Protein AF-A0A1B6M4E1-F1 (afdb_monomer)

Structure (mmCIF, N/CA/C/O backbone):
data_AF-A0A1B6M4E1-F1
#
_entry.id   AF-A0A1B6M4E1-F1
#
loop_
_atom_site.group_PDB
_atom_site.id
_atom_site.type_symbol
_atom_site.label_atom_id
_atom_site.label_alt_id
_atom_site.label_comp_id
_atom_site.label_asym_id
_atom_site.label_entity_id
_a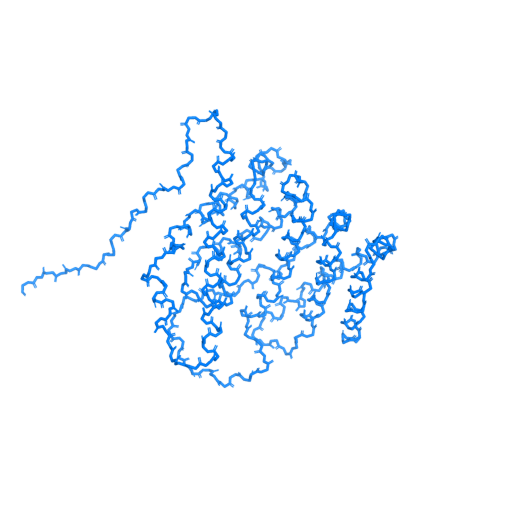tom_site.label_seq_id
_atom_site.pdbx_PDB_ins_code
_atom_site.Cartn_x
_atom_site.Cartn_y
_atom_site.Cartn_z
_atom_site.occupancy
_atom_site.B_iso_or_equiv
_atom_site.auth_seq_id
_atom_site.auth_comp_id
_atom_site.auth_asym_id
_atom_site.auth_atom_id
_atom_site.pdbx_PDB_model_num
ATOM 1 N N . HIS A 1 1 ? 26.753 -6.341 -8.155 1.00 82.25 1 HIS A N 1
ATOM 2 C CA . HIS A 1 1 ? 27.076 -5.628 -6.905 1.00 82.25 1 HIS A CA 1
ATOM 3 C C . HIS A 1 1 ? 25.862 -4.813 -6.477 1.00 82.25 1 HIS A C 1
ATOM 5 O O . HIS A 1 1 ? 25.520 -3.857 -7.167 1.00 82.25 1 HIS A O 1
ATOM 11 N N . ASP A 1 2 ? 25.185 -5.199 -5.397 1.00 85.50 2 ASP A N 1
ATOM 12 C CA . ASP A 1 2 ? 23.866 -4.641 -5.038 1.00 85.50 2 ASP A CA 1
ATOM 13 C C . ASP A 1 2 ? 23.930 -3.172 -4.632 1.00 85.50 2 ASP A C 1
ATOM 15 O O . ASP A 1 2 ? 23.070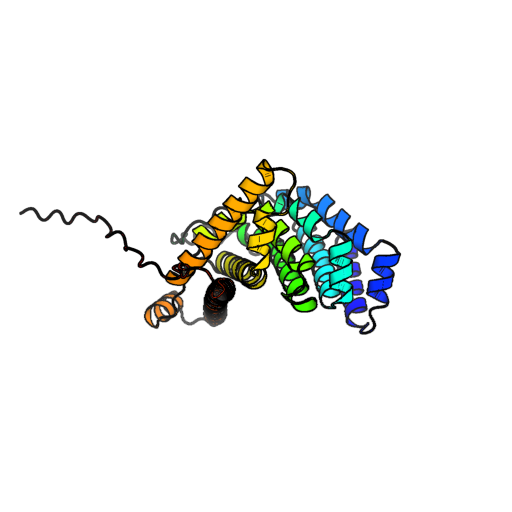 -2.393 -5.019 1.00 85.50 2 ASP A O 1
ATOM 19 N N . VAL A 1 3 ? 25.021 -2.752 -3.987 1.00 89.19 3 VAL A N 1
ATOM 20 C CA . VAL A 1 3 ? 25.250 -1.336 -3.647 1.00 89.19 3 VAL A CA 1
ATOM 21 C C . VAL A 1 3 ? 25.274 -0.445 -4.888 1.00 89.19 3 VAL A C 1
ATOM 23 O O . VAL A 1 3 ? 24.716 0.643 -4.874 1.00 89.19 3 VAL A O 1
ATOM 26 N N . CYS A 1 4 ? 25.862 -0.921 -5.989 1.00 91.75 4 CYS A N 1
ATOM 27 C CA . CYS A 1 4 ? 25.899 -0.149 -7.230 1.00 91.75 4 CYS A CA 1
ATOM 28 C C . CYS A 1 4 ? 24.498 -0.049 -7.853 1.00 91.75 4 CYS A C 1
ATOM 30 O O . CYS A 1 4 ? 24.113 1.018 -8.320 1.00 91.75 4 CYS A O 1
ATOM 32 N N . LYS A 1 5 ? 23.704 -1.130 -7.789 1.00 90.56 5 LYS A N 1
ATOM 33 C CA . LYS A 1 5 ? 22.302 -1.113 -8.233 1.00 90.56 5 LYS A CA 1
ATOM 34 C C . LYS A 1 5 ? 21.471 -0.119 -7.418 1.00 90.56 5 LYS A C 1
ATOM 36 O O . LYS A 1 5 ? 20.733 0.652 -8.013 1.00 90.56 5 LYS A O 1
ATOM 41 N N . MET A 1 6 ? 21.615 -0.118 -6.090 1.00 91.44 6 MET A N 1
ATOM 42 C CA . MET A 1 6 ? 20.905 0.818 -5.210 1.00 91.44 6 MET A CA 1
ATOM 43 C C . MET A 1 6 ? 21.266 2.268 -5.539 1.00 91.44 6 MET A C 1
ATOM 45 O O . MET A 1 6 ? 20.375 3.064 -5.798 1.00 91.44 6 MET A O 1
ATOM 49 N N . LEU A 1 7 ? 22.561 2.587 -5.641 1.00 92.38 7 LEU A N 1
ATOM 50 C CA . LEU A 1 7 ? 23.012 3.935 -6.006 1.00 92.38 7 LEU A CA 1
ATOM 51 C C . LEU A 1 7 ? 22.498 4.365 -7.385 1.00 92.38 7 LEU A C 1
ATOM 53 O O . LEU A 1 7 ? 22.025 5.486 -7.535 1.00 92.38 7 LEU A O 1
ATOM 57 N N . ALA A 1 8 ? 22.538 3.474 -8.380 1.00 93.69 8 ALA A N 1
ATOM 58 C CA . ALA A 1 8 ? 22.015 3.764 -9.711 1.00 93.69 8 ALA A CA 1
ATOM 59 C C . ALA A 1 8 ? 20.500 4.032 -9.694 1.00 93.69 8 ALA A C 1
ATOM 61 O O . ALA A 1 8 ? 20.042 4.960 -10.356 1.00 93.69 8 ALA A O 1
ATOM 62 N N . LEU A 1 9 ? 19.731 3.259 -8.919 1.00 92.50 9 LEU A N 1
ATOM 63 C CA . LEU A 1 9 ? 18.292 3.471 -8.744 1.00 92.50 9 LEU A CA 1
ATOM 64 C C . LEU A 1 9 ? 17.997 4.796 -8.035 1.00 92.50 9 LEU A C 1
ATOM 66 O O . LEU A 1 9 ? 17.110 5.516 -8.477 1.00 92.50 9 LEU A O 1
ATOM 70 N N . SER A 1 10 ? 18.767 5.165 -7.010 1.00 92.38 10 SER A N 1
ATOM 71 C CA . SER A 1 10 ? 18.640 6.473 -6.354 1.00 92.38 10 SER A CA 1
ATOM 72 C C . SER A 1 10 ? 18.983 7.633 -7.293 1.00 92.38 10 SER A C 1
ATOM 74 O O . SER A 1 10 ? 18.317 8.663 -7.270 1.00 92.38 10 SER A O 1
ATOM 76 N N . CYS A 1 11 ? 19.992 7.478 -8.157 1.00 93.00 11 CYS A N 1
ATOM 77 C CA . CYS A 1 11 ? 20.285 8.474 -9.188 1.00 93.00 11 CYS A CA 1
ATOM 78 C C . CYS A 1 11 ? 19.138 8.595 -10.200 1.00 93.00 11 CYS A C 1
ATOM 80 O O . CYS A 1 11 ? 18.775 9.710 -10.562 1.00 93.00 11 CYS A O 1
ATOM 82 N N . LEU A 1 12 ? 18.554 7.474 -10.639 1.00 93.06 12 LEU A N 1
ATOM 83 C CA . LEU A 1 12 ? 17.388 7.483 -11.527 1.00 93.06 12 LEU A CA 1
ATOM 84 C C . LEU A 1 12 ? 16.167 8.132 -10.865 1.00 93.06 12 LEU A C 1
ATOM 86 O O . LEU A 1 12 ? 15.483 8.907 -11.525 1.00 93.06 12 LEU A O 1
ATOM 90 N N . ASP A 1 13 ? 15.924 7.863 -9.581 1.00 92.25 13 ASP A N 1
ATOM 91 C CA . ASP A 1 13 ? 14.851 8.496 -8.805 1.00 92.25 13 ASP A CA 1
ATOM 92 C C . ASP A 1 13 ? 14.994 10.024 -8.808 1.00 92.25 13 ASP A C 1
ATOM 94 O O . ASP A 1 13 ? 14.059 10.736 -9.177 1.00 92.25 13 ASP A O 1
ATOM 98 N N . LEU A 1 14 ? 16.206 10.522 -8.541 1.00 91.94 14 LEU A N 1
ATOM 99 C CA . LEU A 1 14 ? 16.508 11.952 -8.598 1.00 91.94 14 LEU A CA 1
ATOM 100 C C . LEU A 1 14 ? 16.344 12.530 -10.014 1.00 91.94 14 LEU A C 1
ATOM 102 O O . LEU A 1 14 ? 15.852 13.643 -10.177 1.00 91.94 14 LEU A O 1
ATOM 106 N N . MET A 1 15 ? 16.738 11.794 -11.056 1.00 92.44 15 MET A N 1
ATOM 107 C CA . MET A 1 15 ? 16.568 12.246 -12.444 1.00 92.44 15 MET A CA 1
ATOM 108 C C . MET A 1 15 ? 15.095 12.370 -12.839 1.00 92.44 15 MET A C 1
ATOM 110 O O . MET A 1 15 ? 14.740 13.310 -13.546 1.00 92.44 15 MET A O 1
ATOM 114 N N . VAL A 1 16 ? 14.246 11.448 -12.376 1.00 92.06 16 VAL A N 1
ATOM 115 C CA . VAL A 1 16 ? 12.794 11.525 -12.581 1.00 92.06 16 VAL A CA 1
ATOM 116 C C . VAL A 1 16 ? 12.203 12.691 -11.786 1.00 92.06 16 VAL A C 1
ATOM 118 O O . VAL A 1 16 ? 11.356 13.407 -12.306 1.00 92.06 16 VAL A O 1
ATOM 121 N N . GLU A 1 17 ? 12.668 12.930 -10.558 1.00 90.31 17 GLU A N 1
ATOM 122 C CA . GLU A 1 17 ? 12.216 14.060 -9.737 1.00 90.31 17 GLU A CA 1
ATOM 123 C C . GLU A 1 17 ? 12.559 15.428 -10.351 1.00 90.31 17 GLU A C 1
ATOM 125 O O . GLU A 1 17 ? 11.759 16.360 -10.274 1.00 90.31 17 GLU A O 1
ATOM 130 N N . LEU A 1 18 ? 13.721 15.548 -10.995 1.00 91.94 18 LEU A N 1
ATOM 131 C CA . LEU A 1 18 ? 14.167 16.785 -11.643 1.00 91.94 18 LEU A CA 1
ATOM 132 C C . LEU A 1 18 ? 13.514 17.049 -13.010 1.00 91.94 18 LEU A C 1
ATOM 134 O O . LEU A 1 18 ? 13.735 18.118 -13.581 1.00 91.94 18 LEU A O 1
ATOM 138 N N . ASP A 1 19 ? 12.725 16.114 -13.545 1.00 89.88 19 ASP A N 1
ATOM 139 C CA . ASP A 1 19 ? 12.083 16.237 -14.855 1.00 89.88 19 ASP A CA 1
ATOM 140 C C . ASP A 1 19 ? 10.560 16.390 -14.743 1.00 89.88 19 ASP A C 1
ATOM 142 O O . ASP A 1 19 ? 9.813 15.414 -14.860 1.00 89.88 19 ASP A O 1
ATOM 146 N N . PRO A 1 20 ? 10.065 17.631 -14.585 1.00 78.19 20 PRO A N 1
ATOM 147 C CA . PRO A 1 20 ? 8.634 17.901 -14.467 1.00 78.19 20 PRO A CA 1
ATOM 148 C C . PRO A 1 20 ? 7.853 17.583 -15.750 1.00 78.19 20 PRO A C 1
ATOM 150 O O . PRO A 1 20 ? 6.627 17.512 -15.720 1.00 78.19 20 PRO A O 1
ATOM 153 N N . HIS A 1 21 ? 8.539 17.415 -16.883 1.00 83.50 21 HIS A N 1
ATOM 154 C CA . HIS A 1 21 ? 7.915 17.159 -18.177 1.00 83.50 21 HIS A CA 1
ATOM 155 C C . HIS A 1 21 ? 7.750 15.660 -18.487 1.00 83.50 21 HIS A C 1
ATOM 157 O O . HIS A 1 21 ? 7.076 15.320 -19.458 1.00 83.50 21 HIS A O 1
ATOM 163 N N . GLY A 1 22 ? 8.322 14.759 -17.679 1.00 87.19 22 GLY A N 1
ATOM 164 C CA . GLY A 1 22 ? 8.125 13.310 -17.815 1.00 87.19 22 GLY A CA 1
ATOM 165 C C . GLY A 1 22 ? 8.822 12.661 -19.023 1.00 87.19 22 GLY A C 1
ATOM 166 O O . GLY A 1 22 ? 8.441 11.566 -19.453 1.00 87.19 22 GLY A O 1
ATOM 167 N N . HIS A 1 23 ? 9.860 13.291 -19.575 1.00 90.19 23 HIS A N 1
ATOM 168 C CA . HIS A 1 23 ? 10.696 12.717 -20.633 1.00 90.19 23 HIS A CA 1
ATOM 169 C C . HIS A 1 23 ? 11.439 11.463 -20.159 1.00 90.19 23 HIS A C 1
ATOM 171 O O . HIS A 1 23 ? 11.522 10.480 -20.893 1.00 90.19 23 HIS A O 1
ATOM 177 N N . TRP A 1 24 ? 11.949 11.455 -18.926 1.00 91.88 24 TRP A N 1
ATOM 178 C CA . TRP A 1 24 ? 12.615 10.275 -18.370 1.00 91.88 24 TRP A CA 1
ATOM 179 C C . TRP A 1 24 ? 11.642 9.123 -18.155 1.00 91.88 24 TRP A C 1
ATOM 181 O O . TRP A 1 24 ? 11.964 7.988 -18.493 1.00 91.88 24 TRP A O 1
ATOM 191 N N . ILE A 1 25 ? 10.433 9.405 -17.664 1.00 91.56 25 ILE A N 1
ATOM 192 C CA . ILE A 1 25 ? 9.395 8.385 -17.462 1.00 91.56 25 ILE A CA 1
ATOM 193 C C . ILE A 1 25 ? 9.019 7.737 -18.800 1.00 91.56 25 ILE A C 1
ATOM 195 O O . ILE A 1 25 ? 9.036 6.510 -18.932 1.00 91.56 25 ILE A O 1
ATOM 199 N N . SER A 1 26 ? 8.738 8.558 -19.815 1.00 90.88 26 SER A N 1
ATOM 200 C CA . SER A 1 26 ? 8.412 8.067 -21.157 1.00 90.88 26 SER A CA 1
ATOM 201 C C . SER A 1 26 ? 9.580 7.309 -21.796 1.00 90.88 26 SER A C 1
ATOM 203 O O . SER A 1 26 ? 9.363 6.253 -22.387 1.00 90.88 26 SER A O 1
ATOM 205 N N . PHE A 1 27 ? 10.824 7.763 -21.613 1.00 92.56 27 PHE A N 1
ATOM 206 C CA . PHE A 1 27 ? 12.018 7.052 -22.074 1.00 92.56 27 PHE A CA 1
ATOM 207 C C . PHE A 1 27 ? 12.193 5.683 -21.397 1.00 92.56 27 PHE A C 1
ATOM 209 O O . PHE A 1 27 ? 12.445 4.687 -22.082 1.00 92.56 27 PHE A O 1
ATOM 216 N N . LEU A 1 28 ? 12.040 5.613 -20.069 1.00 91.75 28 LEU A N 1
ATOM 217 C CA . LEU A 1 28 ? 12.137 4.368 -19.299 1.00 91.75 28 LEU A CA 1
ATOM 218 C C . LEU A 1 28 ? 11.081 3.350 -19.742 1.00 91.75 28 LEU A C 1
ATOM 220 O O . LEU A 1 28 ? 11.386 2.161 -19.865 1.00 91.75 28 LEU A O 1
ATOM 224 N N . SER A 1 29 ? 9.863 3.816 -20.020 1.00 92.31 29 SER A N 1
ATOM 225 C CA . SER A 1 29 ? 8.785 2.981 -20.548 1.00 92.31 29 SER A CA 1
ATOM 226 C C . SER A 1 29 ? 9.064 2.522 -21.985 1.00 92.31 29 SER A C 1
ATOM 228 O O . SER A 1 29 ? 9.088 1.322 -22.254 1.00 92.31 29 SER A O 1
ATOM 230 N N . ALA A 1 30 ? 9.393 3.445 -22.898 1.00 92.06 30 ALA A N 1
ATOM 231 C CA . ALA A 1 30 ? 9.612 3.153 -24.320 1.00 92.06 30 ALA A CA 1
ATOM 232 C C . ALA A 1 30 ? 10.769 2.174 -24.577 1.00 92.06 30 ALA A C 1
ATOM 234 O O . ALA A 1 30 ? 10.759 1.426 -25.553 1.00 92.06 30 ALA A O 1
ATOM 235 N N . ARG A 1 31 ? 11.781 2.170 -23.703 1.00 93.69 31 ARG A N 1
ATOM 236 C CA . ARG A 1 31 ? 12.914 1.233 -23.762 1.00 93.69 31 ARG A CA 1
ATOM 237 C C . ARG A 1 31 ? 12.661 -0.086 -23.025 1.00 93.69 31 ARG A C 1
ATOM 239 O O . ARG A 1 31 ? 13.524 -0.957 -23.058 1.00 93.69 31 ARG A O 1
ATOM 246 N N . GLY A 1 32 ? 11.516 -0.237 -22.359 1.00 92.94 32 GLY A N 1
ATOM 247 C CA . GLY A 1 32 ? 11.162 -1.431 -21.590 1.00 92.94 32 GLY A CA 1
ATOM 248 C C . GLY A 1 32 ? 11.868 -1.550 -20.234 1.00 92.94 32 GLY A C 1
ATOM 249 O O . GLY A 1 32 ? 11.747 -2.585 -19.582 1.00 92.94 32 GLY A O 1
ATOM 250 N N . TYR A 1 33 ? 12.575 -0.511 -19.773 1.00 93.56 33 TYR A N 1
ATOM 251 C CA . TYR A 1 33 ? 13.245 -0.527 -18.467 1.00 93.56 33 TYR A CA 1
ATOM 252 C C . TYR A 1 33 ? 12.247 -0.599 -17.314 1.00 93.56 33 TYR A C 1
ATOM 254 O O . TYR A 1 33 ? 12.513 -1.282 -16.328 1.00 93.56 33 TYR A O 1
ATOM 262 N N . LEU A 1 34 ? 11.089 0.057 -17.452 1.00 93.12 34 LEU A N 1
ATOM 263 C CA . LEU A 1 34 ? 10.026 -0.002 -16.448 1.00 93.12 34 LEU A CA 1
ATOM 264 C C . LEU A 1 34 ? 9.483 -1.430 -16.287 1.00 93.12 34 LEU A C 1
ATOM 266 O O . LEU A 1 34 ? 9.372 -1.926 -15.170 1.00 93.12 34 LEU A O 1
ATOM 270 N N . LYS A 1 35 ? 9.226 -2.121 -17.402 1.00 94.69 35 LYS A N 1
ATOM 271 C CA . LYS A 1 35 ? 8.792 -3.523 -17.395 1.00 94.69 35 LYS A CA 1
ATOM 272 C C . LYS A 1 35 ? 9.855 -4.435 -16.783 1.00 94.69 35 LYS A C 1
ATOM 274 O O . LYS A 1 35 ? 9.555 -5.211 -15.887 1.00 94.69 35 LYS A O 1
ATOM 279 N N . PHE A 1 36 ? 11.112 -4.278 -17.199 1.00 95.00 36 PHE A N 1
ATOM 280 C CA . PHE A 1 36 ? 12.227 -5.043 -16.642 1.00 95.00 36 PHE A CA 1
ATOM 281 C C . PHE A 1 36 ? 12.384 -4.839 -15.126 1.00 95.00 36 PHE A C 1
ATOM 283 O O . PHE A 1 36 ? 12.704 -5.783 -14.405 1.00 95.00 36 PHE A O 1
ATOM 290 N N . LEU A 1 37 ? 12.152 -3.620 -14.626 1.00 94.38 37 LEU A N 1
ATOM 291 C CA . LEU A 1 37 ? 12.173 -3.323 -13.194 1.00 94.38 37 LEU A CA 1
ATOM 292 C C . LEU A 1 37 ? 11.115 -4.142 -12.439 1.00 94.38 37 LEU A C 1
ATOM 294 O O . LEU A 1 37 ? 11.443 -4.734 -11.411 1.00 94.38 37 LEU A O 1
ATOM 298 N N . ILE A 1 38 ? 9.892 -4.200 -12.976 1.00 94.75 38 ILE A N 1
ATOM 299 C CA . ILE A 1 38 ? 8.756 -4.960 -12.429 1.00 94.75 38 ILE A CA 1
ATOM 300 C C . ILE A 1 38 ? 9.032 -6.468 -12.490 1.00 94.75 38 ILE A C 1
ATOM 302 O O . ILE A 1 38 ? 8.933 -7.152 -11.474 1.00 94.75 38 ILE A O 1
ATOM 306 N N . ASP A 1 39 ? 9.475 -6.986 -13.636 1.00 95.19 39 ASP A N 1
ATOM 307 C CA . ASP A 1 39 ? 9.820 -8.405 -13.790 1.00 95.19 39 ASP A CA 1
ATOM 308 C C . ASP A 1 39 ? 10.954 -8.805 -12.826 1.00 95.19 39 ASP A C 1
ATOM 310 O O . ASP A 1 39 ? 10.953 -9.884 -12.234 1.00 95.19 39 ASP A O 1
ATOM 314 N N . SER A 1 40 ? 11.911 -7.900 -12.599 1.00 94.50 40 SER A N 1
ATOM 315 C CA . SER A 1 40 ? 12.993 -8.100 -11.636 1.00 94.50 40 SER A CA 1
ATOM 316 C C . SER A 1 40 ? 12.540 -8.004 -10.173 1.00 94.50 40 SER A C 1
ATOM 318 O O . SER A 1 40 ? 13.285 -8.447 -9.298 1.00 94.50 40 SER A O 1
ATOM 320 N N . LEU A 1 41 ? 11.392 -7.391 -9.862 1.00 93.38 41 LEU A N 1
ATOM 321 C CA . LEU A 1 41 ? 10.785 -7.475 -8.526 1.00 93.38 41 LEU A CA 1
ATOM 322 C C . LEU A 1 41 ? 10.196 -8.864 -8.305 1.00 93.38 41 LEU A C 1
ATOM 324 O O . LEU A 1 41 ? 10.508 -9.493 -7.299 1.00 93.38 41 LEU A O 1
ATOM 328 N N . LEU A 1 42 ? 9.434 -9.361 -9.281 1.00 93.88 42 LEU A N 1
ATOM 329 C CA . LEU A 1 42 ? 8.841 -10.694 -9.218 1.00 93.88 42 LEU A CA 1
ATOM 330 C C . LEU A 1 42 ? 9.913 -11.787 -9.115 1.00 93.88 42 LEU A C 1
ATOM 332 O O . LEU A 1 42 ? 9.797 -12.702 -8.309 1.00 93.88 42 LEU A O 1
ATOM 336 N N . ALA A 1 43 ? 11.009 -11.655 -9.866 1.00 93.69 43 ALA A N 1
ATOM 337 C CA . ALA A 1 43 ? 12.135 -12.585 -9.788 1.00 93.69 43 ALA A CA 1
ATOM 338 C C . ALA A 1 43 ? 12.842 -12.601 -8.417 1.00 93.69 43 ALA A C 1
ATOM 340 O O . ALA A 1 43 ? 13.543 -13.561 -8.116 1.00 93.69 43 ALA A O 1
ATOM 341 N N . ALA A 1 44 ? 12.690 -11.548 -7.606 1.00 92.62 44 ALA A N 1
ATOM 342 C CA . ALA A 1 44 ? 13.288 -11.467 -6.275 1.00 92.62 44 ALA A CA 1
ATOM 343 C C . ALA A 1 44 ? 12.388 -12.057 -5.173 1.00 92.62 44 ALA A C 1
ATOM 345 O O . ALA A 1 44 ? 12.839 -12.149 -4.036 1.00 92.62 44 ALA A O 1
ATOM 346 N N . ASP A 1 45 ? 11.150 -12.463 -5.478 1.00 94.00 45 ASP A N 1
ATOM 347 C CA . ASP A 1 45 ? 10.159 -12.895 -4.481 1.00 94.00 45 ASP A CA 1
ATOM 348 C C . ASP A 1 45 ? 10.688 -14.000 -3.553 1.00 94.00 45 ASP A C 1
ATOM 350 O O . ASP A 1 45 ? 10.625 -13.867 -2.332 1.00 94.00 45 ASP A O 1
ATOM 354 N N . SER A 1 46 ? 11.331 -15.035 -4.107 1.00 91.75 46 SER A N 1
ATOM 355 C CA . SER A 1 46 ? 11.905 -16.128 -3.311 1.00 91.75 46 SER A CA 1
ATOM 356 C C . SER A 1 46 ? 12.992 -15.655 -2.342 1.00 91.75 46 SER A C 1
ATOM 358 O O . SER A 1 46 ? 13.021 -16.087 -1.193 1.00 91.75 46 SER A O 1
ATOM 360 N N . GLU A 1 47 ? 13.862 -14.737 -2.778 1.00 91.69 47 GLU A N 1
ATOM 361 C CA . GLU A 1 47 ? 14.902 -14.163 -1.915 1.00 91.69 47 GLU A CA 1
ATOM 362 C C . GLU A 1 47 ? 14.279 -13.317 -0.796 1.00 91.69 47 GLU A C 1
ATOM 364 O O . GLU A 1 47 ? 14.761 -13.336 0.333 1.00 91.69 47 GLU A O 1
ATOM 369 N N . LEU A 1 48 ? 13.195 -12.588 -1.084 1.00 91.69 48 LEU A N 1
ATOM 370 C CA . LEU A 1 48 ? 12.504 -11.759 -0.095 1.00 91.69 48 LEU A CA 1
ATOM 371 C C . LEU A 1 48 ? 11.740 -12.602 0.936 1.00 91.69 48 LEU A C 1
ATOM 373 O O . LEU A 1 48 ? 11.724 -12.239 2.112 1.00 91.69 48 LEU A O 1
ATOM 377 N N . VAL A 1 49 ? 11.171 -13.742 0.534 1.00 92.06 49 VAL A N 1
ATOM 378 C CA . VAL A 1 49 ? 10.563 -14.712 1.461 1.00 92.06 49 VAL A CA 1
ATOM 379 C C . VAL A 1 49 ? 11.612 -15.260 2.434 1.00 92.06 49 VAL A C 1
ATOM 381 O O . VAL A 1 49 ? 11.373 -15.308 3.641 1.00 92.06 49 VAL A O 1
ATOM 384 N N . GLU A 1 50 ? 12.813 -15.599 1.955 1.00 90.06 50 GLU A N 1
ATOM 385 C CA . GLU A 1 50 ? 13.904 -16.074 2.820 1.00 90.06 50 GLU A CA 1
ATOM 386 C C . GLU A 1 50 ? 14.328 -15.033 3.875 1.00 90.06 50 GLU A C 1
ATOM 388 O O . GLU A 1 50 ? 14.715 -15.402 4.988 1.00 90.06 50 GLU A O 1
ATOM 393 N N . LEU A 1 51 ? 14.190 -13.731 3.590 1.00 89.12 51 LEU A N 1
ATOM 394 C CA . LEU A 1 51 ? 14.486 -12.658 4.554 1.00 89.12 51 LEU A CA 1
ATOM 395 C C . LEU A 1 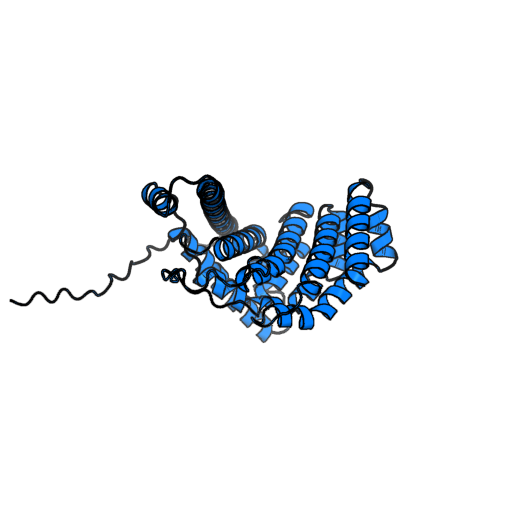51 ? 13.529 -12.612 5.750 1.00 89.12 51 LEU A C 1
ATOM 397 O O . LEU A 1 51 ? 13.875 -12.061 6.805 1.00 89.12 51 LEU A O 1
ATOM 401 N N . LEU A 1 52 ? 12.329 -13.171 5.605 1.00 85.38 52 LEU A N 1
ATOM 402 C CA . LEU A 1 52 ? 11.351 -13.264 6.686 1.00 85.38 52 LEU A CA 1
ATOM 403 C C . LEU A 1 52 ? 11.694 -14.389 7.674 1.00 85.38 52 LEU A C 1
ATOM 405 O O . LEU A 1 52 ? 11.183 -14.403 8.792 1.00 85.38 52 LEU A O 1
ATOM 409 N N . SER A 1 53 ? 12.649 -15.263 7.334 1.00 84.19 53 SER A N 1
ATOM 410 C CA . SER A 1 53 ? 13.209 -16.229 8.277 1.00 84.19 53 SER A CA 1
ATOM 411 C C . SER A 1 53 ? 14.023 -15.535 9.385 1.00 84.19 53 SER A C 1
ATOM 413 O O . SER A 1 53 ? 14.803 -14.616 9.104 1.00 84.19 53 SER A O 1
ATOM 415 N N . PRO A 1 54 ? 13.931 -15.985 10.654 1.00 74.69 54 PRO A N 1
ATOM 416 C CA . PRO A 1 54 ? 14.765 -15.479 11.748 1.00 74.69 54 PRO A CA 1
ATOM 417 C C . PRO A 1 54 ? 16.276 -15.605 11.489 1.00 74.69 54 PRO A C 1
ATOM 419 O O . PRO A 1 54 ? 17.055 -14.848 12.057 1.00 74.69 54 PRO A O 1
ATOM 422 N N . ALA A 1 55 ? 16.690 -16.533 10.621 1.00 73.00 55 ALA A N 1
ATOM 423 C CA . ALA A 1 55 ? 18.092 -16.834 10.330 1.00 73.00 55 ALA A CA 1
ATOM 424 C C . ALA A 1 55 ? 18.715 -15.972 9.210 1.00 73.00 55 ALA A C 1
ATOM 426 O O . ALA A 1 55 ? 19.843 -16.239 8.792 1.00 73.00 55 ALA A O 1
ATOM 427 N N . ALA A 1 56 ? 18.005 -14.963 8.693 1.00 75.81 56 ALA A N 1
ATOM 428 C CA . ALA A 1 56 ? 18.483 -14.150 7.578 1.00 75.81 56 ALA A CA 1
ATOM 429 C C . ALA A 1 56 ? 19.794 -13.406 7.915 1.00 75.81 56 ALA A C 1
ATOM 431 O O . ALA A 1 56 ? 19.846 -12.567 8.813 1.00 75.81 56 ALA A O 1
ATOM 432 N N . MET A 1 57 ? 20.857 -13.692 7.156 1.00 67.62 57 MET A N 1
ATOM 433 C CA . MET A 1 57 ? 22.204 -13.141 7.377 1.00 67.62 57 MET A CA 1
ATOM 434 C C . MET A 1 57 ? 22.451 -11.806 6.650 1.00 67.62 57 MET A C 1
ATOM 436 O O . MET A 1 57 ? 23.409 -11.102 6.966 1.00 67.62 57 MET A O 1
ATOM 440 N N . THR A 1 58 ? 21.636 -11.447 5.646 1.00 82.62 58 THR A N 1
ATOM 441 C CA . THR A 1 58 ? 21.856 -10.236 4.833 1.00 82.62 58 THR A CA 1
ATOM 442 C C . THR A 1 58 ? 20.555 -9.501 4.529 1.00 82.62 58 THR A C 1
ATOM 444 O O . THR A 1 58 ? 19.559 -10.137 4.230 1.00 82.62 58 THR A O 1
ATOM 447 N N . LEU A 1 59 ? 20.577 -8.163 4.545 1.00 87.06 59 LEU A N 1
ATOM 448 C CA . LEU A 1 59 ? 19.425 -7.300 4.217 1.00 87.06 59 LEU A CA 1
ATOM 449 C C . LEU A 1 59 ? 19.533 -6.664 2.821 1.00 87.06 59 LEU A C 1
ATOM 451 O O . LEU A 1 59 ? 18.759 -5.784 2.461 1.00 87.06 59 LEU A O 1
ATOM 455 N N . ARG A 1 60 ? 20.525 -7.068 2.020 1.00 90.00 60 ARG A N 1
ATOM 456 C CA . ARG A 1 60 ? 20.783 -6.450 0.710 1.00 90.00 60 ARG A CA 1
ATOM 457 C C . ARG A 1 60 ? 19.604 -6.587 -0.262 1.00 90.00 60 ARG A C 1
ATOM 459 O O . ARG A 1 60 ? 19.291 -5.576 -0.890 1.00 90.00 60 ARG A O 1
ATOM 466 N N . PRO A 1 61 ? 18.933 -7.753 -0.382 1.00 90.88 61 PRO A N 1
ATOM 467 C CA . PRO A 1 61 ? 17.791 -7.871 -1.288 1.00 90.88 61 PRO A CA 1
ATOM 468 C C . PRO A 1 61 ? 16.634 -6.946 -0.884 1.00 90.88 61 PRO A C 1
ATOM 470 O O . PRO A 1 61 ? 16.015 -6.343 -1.758 1.00 90.88 61 PRO A O 1
ATOM 473 N N . LEU A 1 62 ? 16.423 -6.735 0.423 1.00 91.69 62 LEU A N 1
ATOM 474 C CA . LEU A 1 62 ? 15.422 -5.801 0.950 1.00 91.69 62 LEU A CA 1
ATOM 475 C C . LEU A 1 62 ? 15.685 -4.363 0.498 1.00 91.69 62 LEU A C 1
ATOM 477 O O . LEU A 1 62 ? 14.800 -3.722 -0.053 1.00 91.69 62 LEU A O 1
ATOM 481 N N . TYR A 1 63 ? 16.913 -3.868 0.655 1.00 92.44 63 TYR A N 1
ATOM 482 C CA . TYR A 1 63 ? 17.241 -2.492 0.268 1.00 92.44 63 TYR A CA 1
ATOM 483 C C . TYR A 1 63 ? 17.207 -2.269 -1.252 1.00 92.44 63 TYR A C 1
ATOM 485 O O . TYR A 1 63 ? 16.852 -1.187 -1.727 1.00 92.44 63 TYR A O 1
ATOM 493 N N . VAL A 1 64 ? 17.537 -3.297 -2.044 1.00 94.31 64 VAL A N 1
ATOM 494 C CA . VAL A 1 64 ? 17.345 -3.250 -3.501 1.00 94.31 64 VAL A CA 1
ATOM 495 C C . VAL A 1 64 ? 15.856 -3.189 -3.836 1.00 94.31 64 VAL A C 1
ATOM 497 O O . VAL A 1 64 ? 15.472 -2.385 -4.682 1.00 94.31 64 VAL A O 1
ATOM 500 N N . TYR A 1 65 ? 15.025 -4.001 -3.180 1.00 95.38 65 TYR A N 1
ATOM 501 C CA . TYR A 1 65 ? 13.571 -3.953 -3.330 1.00 95.38 65 TYR A CA 1
ATOM 502 C C . TYR A 1 65 ? 13.016 -2.565 -2.978 1.00 95.38 65 TYR A C 1
ATOM 504 O O . TYR A 1 65 ? 12.321 -1.972 -3.801 1.00 95.38 65 TYR A O 1
ATOM 512 N N . GLU A 1 66 ? 13.398 -1.995 -1.832 1.00 94.62 66 GLU A N 1
ATOM 513 C CA . GLU A 1 66 ? 12.976 -0.651 -1.419 1.00 94.62 66 GLU A CA 1
ATOM 514 C C . GLU A 1 66 ? 13.364 0.407 -2.457 1.00 94.62 66 GLU A C 1
ATOM 516 O O . GLU A 1 66 ? 12.535 1.229 -2.834 1.00 94.62 66 GLU A O 1
ATOM 521 N N . SER A 1 67 ? 14.589 0.344 -2.991 1.00 94.75 67 SER A N 1
ATOM 522 C CA . SER A 1 67 ? 15.059 1.278 -4.024 1.00 94.75 67 SER A CA 1
ATOM 523 C C . SER A 1 67 ? 14.242 1.175 -5.320 1.00 94.75 67 SER A C 1
ATOM 525 O O . SER A 1 67 ? 13.928 2.188 -5.945 1.00 94.75 67 SER A O 1
ATOM 527 N N . LYS A 1 68 ? 13.878 -0.046 -5.737 1.00 95.50 68 LYS A N 1
ATOM 528 C CA . LYS A 1 68 ? 13.030 -0.277 -6.918 1.00 95.50 68 LYS A CA 1
ATOM 529 C C . LYS A 1 68 ? 11.610 0.245 -6.691 1.00 95.50 68 LYS A C 1
ATOM 531 O O . LYS A 1 68 ? 11.063 0.920 -7.560 1.00 95.50 68 LYS A O 1
ATOM 536 N N . MET A 1 69 ? 11.029 -0.043 -5.528 1.00 96.44 69 MET A N 1
ATOM 537 C CA . MET A 1 69 ? 9.687 0.412 -5.167 1.00 96.44 69 MET A CA 1
ATOM 538 C C . MET A 1 69 ? 9.621 1.931 -5.003 1.00 96.44 69 MET A C 1
ATOM 540 O O . MET A 1 69 ? 8.647 2.537 -5.435 1.00 96.44 69 MET A O 1
ATOM 544 N N . ALA A 1 70 ? 10.661 2.562 -4.452 1.00 95.44 70 ALA A N 1
ATOM 545 C CA . ALA A 1 70 ? 10.761 4.016 -4.358 1.00 95.44 70 ALA A CA 1
ATOM 546 C C . ALA A 1 70 ? 10.708 4.672 -5.746 1.00 95.44 70 ALA A C 1
ATOM 548 O O . ALA A 1 70 ? 9.885 5.561 -5.964 1.00 95.44 70 ALA A O 1
ATOM 549 N N . LEU A 1 71 ? 11.487 4.159 -6.707 1.00 94.69 71 LEU A N 1
ATOM 550 C CA . LEU A 1 71 ? 11.449 4.630 -8.093 1.00 94.69 71 LEU A CA 1
ATOM 551 C C . LEU A 1 71 ? 10.063 4.423 -8.732 1.00 94.69 71 LEU A C 1
ATOM 553 O O . LEU A 1 71 ? 9.565 5.313 -9.417 1.00 94.69 71 LEU A O 1
ATOM 557 N N . LEU A 1 72 ? 9.406 3.281 -8.493 1.00 96.19 72 LEU A N 1
ATOM 558 C CA . LEU A 1 72 ? 8.039 3.042 -8.980 1.00 96.19 72 LEU A CA 1
ATOM 559 C C . LEU A 1 72 ? 7.028 4.022 -8.373 1.00 96.19 72 LEU A C 1
ATOM 561 O O . LEU A 1 72 ? 6.213 4.583 -9.103 1.00 96.19 72 LEU A O 1
ATOM 565 N N . CYS A 1 73 ? 7.102 4.277 -7.065 1.00 96.06 73 CYS A N 1
ATOM 566 C CA . CYS A 1 73 ? 6.284 5.284 -6.392 1.00 96.06 73 CYS A CA 1
ATOM 567 C C . CYS A 1 73 ? 6.529 6.681 -6.972 1.00 96.06 73 CYS A C 1
ATOM 569 O O . CYS A 1 73 ? 5.579 7.435 -7.189 1.00 96.06 73 CYS A O 1
ATOM 571 N N . ARG A 1 74 ? 7.785 7.025 -7.270 1.00 94.56 74 ARG A N 1
ATOM 572 C CA . ARG A 1 74 ? 8.138 8.300 -7.894 1.00 94.56 74 ARG A CA 1
ATOM 573 C C . ARG A 1 74 ? 7.528 8.440 -9.280 1.00 94.56 74 ARG A C 1
ATOM 575 O O . ARG A 1 74 ? 6.891 9.451 -9.558 1.00 94.56 74 ARG A O 1
ATOM 582 N N . VAL A 1 75 ? 7.658 7.417 -10.123 1.00 94.69 75 VAL A N 1
ATOM 583 C CA . VAL A 1 75 ? 7.033 7.388 -11.453 1.00 94.69 75 VAL A CA 1
ATOM 584 C C . VAL A 1 75 ? 5.511 7.527 -11.330 1.00 94.69 75 VAL A C 1
ATOM 586 O O . VAL A 1 75 ? 4.911 8.369 -12.000 1.00 94.69 75 VAL A O 1
ATOM 589 N N . ALA A 1 76 ? 4.893 6.783 -10.409 1.00 95.56 76 ALA A N 1
ATOM 590 C CA . ALA A 1 76 ? 3.454 6.818 -10.161 1.00 95.56 76 ALA A CA 1
ATOM 591 C C . ALA A 1 76 ? 2.952 8.127 -9.528 1.00 95.56 76 ALA A C 1
ATOM 593 O O . ALA A 1 76 ? 1.743 8.331 -9.455 1.00 95.56 76 ALA A O 1
ATOM 594 N N . SER A 1 77 ? 3.832 9.031 -9.080 1.00 94.25 77 SER A N 1
ATOM 595 C CA . SER A 1 77 ? 3.440 10.330 -8.504 1.00 94.25 77 SER A CA 1
ATOM 596 C C . SER A 1 77 ? 2.896 11.312 -9.551 1.00 94.25 77 SER A C 1
ATOM 598 O O . SER A 1 77 ? 2.357 12.358 -9.199 1.00 94.25 77 SER A O 1
ATOM 600 N N . THR A 1 78 ? 3.022 10.982 -10.840 1.00 92.88 78 THR A N 1
ATOM 601 C CA . THR A 1 78 ? 2.403 11.716 -11.951 1.00 92.88 78 THR A CA 1
ATOM 602 C C . THR A 1 78 ? 1.262 10.888 -12.552 1.00 92.88 78 THR A C 1
ATOM 604 O O . THR A 1 78 ? 1.380 9.662 -12.593 1.00 92.88 78 THR A O 1
ATOM 607 N N . PRO A 1 79 ? 0.173 11.503 -13.056 1.00 93.06 79 PRO A N 1
ATOM 608 C CA . PRO A 1 79 ? -0.932 10.752 -13.658 1.00 93.06 79 PRO A CA 1
ATOM 609 C C . PRO A 1 79 ? -0.483 9.877 -14.838 1.00 93.06 79 PRO A C 1
ATOM 611 O O . PRO A 1 79 ? -0.774 8.687 -14.867 1.00 93.06 79 PRO A O 1
ATOM 614 N N . SER A 1 80 ? 0.319 10.423 -15.758 1.00 92.69 80 SER A N 1
ATOM 615 C CA . SER A 1 80 ? 0.839 9.673 -16.910 1.00 92.69 80 SER A CA 1
ATOM 616 C C . SER A 1 80 ? 1.773 8.530 -16.501 1.00 92.69 80 SER A C 1
ATOM 618 O O . SER A 1 80 ? 1.713 7.442 -17.067 1.00 92.69 80 SER A O 1
ATOM 620 N N . GLY A 1 81 ? 2.626 8.739 -15.494 1.00 93.94 81 GLY A N 1
ATOM 621 C CA . GLY A 1 81 ? 3.478 7.678 -14.963 1.00 93.94 81 GLY A CA 1
ATOM 622 C C . GLY A 1 81 ? 2.686 6.586 -14.242 1.00 93.94 81 GLY A C 1
ATOM 623 O O . GLY A 1 81 ? 3.013 5.410 -14.386 1.00 93.94 81 GLY A O 1
ATOM 624 N N . ALA A 1 82 ? 1.619 6.942 -13.521 1.00 95.38 82 ALA A N 1
ATOM 625 C CA . ALA A 1 82 ? 0.726 5.973 -12.891 1.00 95.38 82 ALA A CA 1
ATOM 626 C C . ALA A 1 82 ? -0.005 5.106 -13.929 1.00 95.38 82 ALA A C 1
ATOM 628 O O . ALA A 1 82 ? -0.073 3.891 -13.748 1.00 95.38 82 ALA A O 1
ATOM 629 N N . GLU A 1 83 ? -0.485 5.691 -15.034 1.00 94.56 83 GLU A N 1
ATOM 630 C CA . GLU A 1 83 ? -1.062 4.936 -16.159 1.00 94.56 83 GLU A CA 1
ATOM 631 C C . GLU A 1 83 ? -0.052 3.939 -16.733 1.00 94.56 83 GLU A C 1
ATOM 633 O O . GLU A 1 83 ? -0.352 2.751 -16.824 1.00 94.56 83 GLU A O 1
ATOM 638 N N . LEU A 1 84 ? 1.180 4.380 -17.007 1.00 94.69 84 LEU A N 1
ATOM 639 C CA . LEU A 1 84 ? 2.241 3.509 -17.522 1.00 94.69 84 LEU A CA 1
ATOM 640 C C . LEU A 1 84 ? 2.580 2.354 -16.567 1.00 94.69 84 LEU A C 1
ATOM 642 O O . LEU A 1 84 ? 2.806 1.230 -17.010 1.00 94.69 84 LEU A O 1
ATOM 646 N N . VAL A 1 85 ? 2.617 2.603 -15.256 1.00 95.12 85 VAL A N 1
ATOM 647 C CA . VAL A 1 85 ? 2.865 1.557 -14.248 1.00 95.12 85 VAL A CA 1
ATOM 648 C C . VAL A 1 85 ? 1.739 0.515 -14.242 1.00 95.12 85 VAL A C 1
ATOM 650 O O . VAL A 1 85 ? 2.017 -0.684 -14.136 1.00 95.12 85 VAL A O 1
ATOM 653 N N . LEU A 1 86 ? 0.483 0.949 -14.393 1.00 93.81 86 LEU A N 1
ATOM 654 C CA . LEU A 1 86 ? -0.672 0.053 -14.499 1.00 93.81 86 LEU A CA 1
ATOM 655 C C . LEU A 1 86 ? -0.673 -0.734 -15.817 1.00 93.81 86 LEU A C 1
ATOM 657 O O . LEU A 1 86 ? -0.918 -1.937 -15.800 1.00 93.81 86 LEU A O 1
ATOM 661 N N . GLU A 1 87 ? -0.349 -0.099 -16.946 1.00 93.62 87 GLU A N 1
ATOM 662 C CA . GLU A 1 87 ? -0.248 -0.754 -18.261 1.00 93.62 87 GLU A CA 1
ATOM 663 C C . GLU A 1 87 ? 0.823 -1.853 -18.296 1.00 93.62 87 GLU A C 1
ATOM 665 O O . GLU A 1 87 ? 0.666 -2.866 -18.978 1.00 93.62 87 GLU A O 1
ATOM 670 N N . GLN A 1 88 ? 1.908 -1.683 -17.536 1.00 93.19 88 GLN A N 1
ATOM 671 C CA . GLN A 1 88 ? 2.954 -2.699 -17.398 1.00 93.19 88 GLN A CA 1
ATOM 672 C C . GLN A 1 88 ? 2.613 -3.801 -16.381 1.00 93.19 88 GLN A C 1
ATOM 674 O O . GLN A 1 88 ? 3.477 -4.620 -16.072 1.00 93.19 88 GLN A O 1
ATOM 679 N N . ASN A 1 89 ? 1.365 -3.868 -15.898 1.00 92.50 89 ASN A N 1
ATOM 680 C CA . ASN A 1 89 ? 0.856 -4.890 -14.980 1.00 92.50 89 ASN A CA 1
ATOM 681 C C . ASN A 1 89 ? 1.579 -4.941 -13.623 1.00 92.50 89 ASN A C 1
ATOM 683 O O . ASN A 1 89 ? 1.631 -5.995 -12.993 1.00 92.50 89 ASN A O 1
ATOM 687 N N . CYS A 1 90 ? 2.099 -3.810 -13.132 1.00 95.19 90 CYS A N 1
ATOM 688 C CA . CYS A 1 90 ? 2.857 -3.773 -11.878 1.00 95.19 90 CYS A CA 1
ATOM 689 C C . CYS A 1 90 ? 2.081 -4.359 -10.687 1.00 95.19 90 CYS A C 1
ATOM 691 O O . CYS A 1 90 ? 2.620 -5.174 -9.942 1.00 95.19 90 CYS A O 1
ATOM 693 N N . LEU A 1 91 ? 0.811 -3.973 -10.506 1.00 94.69 91 LEU A N 1
ATOM 694 C CA . LEU A 1 91 ? -0.016 -4.472 -9.399 1.00 94.69 91 LEU A CA 1
ATOM 695 C C . LEU A 1 91 ? -0.376 -5.952 -9.561 1.00 94.69 91 LEU A C 1
ATOM 697 O O . LEU A 1 91 ? -0.480 -6.665 -8.566 1.00 94.69 91 LEU A O 1
ATOM 701 N N . ALA A 1 92 ? -0.511 -6.431 -10.800 1.00 93.25 92 ALA A N 1
ATOM 702 C CA . ALA A 1 92 ? -0.713 -7.850 -11.061 1.00 93.25 92 ALA A CA 1
ATOM 703 C C . ALA A 1 92 ? 0.549 -8.658 -10.714 1.00 93.25 92 ALA A C 1
ATOM 705 O O . ALA A 1 92 ? 0.444 -9.692 -10.062 1.00 93.25 92 ALA A O 1
ATOM 706 N N . SER A 1 93 ? 1.748 -8.167 -11.045 1.00 94.94 93 SER A N 1
ATOM 707 C CA . SER A 1 93 ? 3.000 -8.799 -10.608 1.00 94.94 93 SER A CA 1
ATOM 708 C C . SER A 1 93 ? 3.095 -8.866 -9.082 1.00 94.94 93 SER A C 1
ATOM 710 O O . SER A 1 93 ? 3.365 -9.938 -8.546 1.00 94.94 93 SER A O 1
ATOM 712 N N . LEU A 1 94 ? 2.789 -7.771 -8.376 1.00 95.88 94 LEU A N 1
ATOM 713 C CA . LEU A 1 94 ? 2.761 -7.768 -6.908 1.00 95.88 94 LEU A CA 1
ATOM 714 C C . LEU A 1 94 ? 1.732 -8.758 -6.346 1.00 95.88 94 LEU A C 1
ATOM 716 O O . LEU A 1 94 ? 2.041 -9.437 -5.378 1.00 95.88 94 LEU A O 1
ATOM 720 N N . SER A 1 95 ? 0.564 -8.905 -6.984 1.00 94.31 95 SER A N 1
ATOM 721 C CA . SER A 1 95 ? -0.473 -9.854 -6.545 1.00 94.31 95 SER A CA 1
ATOM 722 C C . SER A 1 95 ? -0.067 -11.329 -6.627 1.00 94.31 95 SER A C 1
ATOM 724 O O . SER A 1 95 ? -0.704 -12.175 -6.012 1.00 94.31 95 SER A O 1
ATOM 726 N N . THR A 1 96 ? 0.986 -11.647 -7.386 1.00 94.94 96 THR A N 1
ATOM 727 C CA . THR A 1 96 ? 1.513 -13.018 -7.498 1.00 94.94 96 THR A CA 1
ATOM 728 C C . THR A 1 96 ? 2.636 -13.326 -6.506 1.00 94.94 96 THR A C 1
ATOM 730 O O . THR A 1 96 ? 3.013 -14.490 -6.363 1.00 94.94 96 THR A O 1
ATOM 733 N N . MET A 1 97 ? 3.171 -12.308 -5.825 1.00 95.38 97 MET A N 1
ATOM 734 C CA . MET A 1 97 ? 4.309 -12.449 -4.918 1.00 95.38 97 MET A CA 1
ATOM 735 C C . MET A 1 97 ? 3.896 -13.086 -3.591 1.00 95.38 97 MET A C 1
ATOM 737 O O . MET A 1 97 ? 3.009 -12.588 -2.904 1.00 95.38 97 MET A O 1
ATOM 741 N N . GLN A 1 98 ? 4.587 -14.150 -3.192 1.00 93.81 98 GLN A N 1
ATOM 742 C CA . GLN A 1 98 ? 4.303 -14.902 -1.966 1.00 93.81 98 GLN A CA 1
ATOM 743 C C . GLN A 1 98 ? 4.868 -14.228 -0.708 1.00 93.81 98 GLN A C 1
ATOM 745 O O . GLN A 1 98 ? 4.484 -14.569 0.415 1.00 93.81 98 GLN A O 1
ATOM 750 N N . VAL A 1 99 ? 5.774 -13.254 -0.865 1.00 93.69 99 VAL A N 1
ATOM 751 C CA . VAL A 1 99 ? 6.349 -12.507 0.264 1.00 93.69 99 VAL A CA 1
ATOM 752 C C . VAL A 1 99 ? 5.283 -11.839 1.136 1.00 93.69 99 VAL A C 1
ATOM 754 O O . VAL A 1 99 ? 5.440 -11.782 2.356 1.00 93.69 99 VAL A O 1
ATOM 757 N N . PHE A 1 100 ? 4.181 -11.375 0.540 1.00 94.31 100 PHE A N 1
ATOM 758 C CA . PHE A 1 100 ? 3.104 -10.705 1.269 1.00 94.31 100 PHE A CA 1
ATOM 759 C C . PHE A 1 100 ? 2.235 -11.676 2.072 1.00 94.31 100 PHE A C 1
ATOM 761 O O . PHE A 1 100 ? 1.661 -11.277 3.076 1.00 94.31 100 PHE A O 1
ATOM 768 N N . ASP A 1 101 ? 2.175 -12.951 1.693 1.00 93.25 101 ASP A N 1
ATOM 769 C CA . ASP A 1 101 ? 1.390 -13.957 2.418 1.00 93.25 101 ASP A CA 1
ATOM 770 C C . ASP A 1 101 ? 2.164 -14.555 3.607 1.00 93.25 101 ASP A C 1
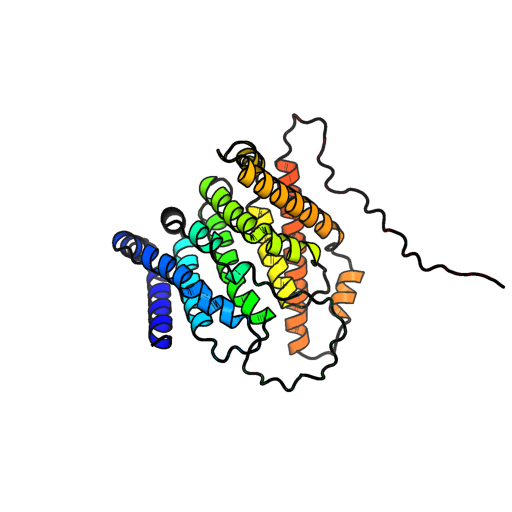ATOM 772 O O . ASP A 1 101 ? 1.584 -15.160 4.508 1.00 93.25 101 ASP A O 1
ATOM 776 N N . SER A 1 102 ? 3.477 -14.319 3.671 1.00 89.12 102 SER A N 1
ATOM 777 C CA . SER A 1 102 ? 4.374 -14.788 4.736 1.00 89.12 102 SER A CA 1
ATOM 778 C C . SER A 1 102 ? 4.355 -13.871 5.977 1.00 89.12 102 SER A C 1
ATOM 780 O O . SER A 1 102 ? 5.402 -13.470 6.492 1.00 89.12 102 SER A O 1
ATOM 782 N N . HIS A 1 103 ? 3.161 -13.497 6.450 1.00 90.06 103 HIS A N 1
ATOM 783 C CA . HIS A 1 103 ? 2.971 -12.565 7.572 1.00 90.06 103 HIS A CA 1
ATOM 784 C C . HIS A 1 103 ? 3.448 -13.162 8.916 1.00 90.06 103 HIS A C 1
ATOM 786 O O . HIS A 1 103 ? 3.089 -14.298 9.235 1.00 90.06 103 HIS A O 1
ATOM 792 N N . PRO A 1 104 ? 4.236 -12.436 9.738 1.00 86.38 104 PRO A N 1
ATOM 793 C CA . PRO A 1 104 ? 4.655 -12.922 11.053 1.00 86.38 104 PRO A CA 1
ATOM 794 C C . PRO A 1 104 ? 3.514 -12.880 12.080 1.00 86.38 104 PRO A C 1
ATOM 796 O O . PRO A 1 104 ? 2.847 -11.860 12.236 1.00 86.38 104 PRO A O 1
ATOM 799 N N . ASP A 1 105 ? 3.353 -13.943 12.871 1.00 80.69 105 ASP A N 1
ATOM 800 C CA . ASP A 1 105 ? 2.280 -14.044 13.868 1.00 80.69 105 ASP A CA 1
ATOM 801 C C . ASP A 1 105 ? 2.166 -12.805 14.778 1.00 80.69 105 ASP A C 1
ATOM 803 O O . ASP A 1 105 ? 3.090 -12.420 15.507 1.00 80.69 105 ASP A O 1
ATOM 807 N N . ILE A 1 106 ? 0.975 -12.195 14.775 1.00 76.12 106 ILE A N 1
ATOM 808 C CA . ILE A 1 106 ? 0.658 -11.025 15.599 1.00 76.12 106 ILE A CA 1
ATOM 809 C C . ILE A 1 106 ? 0.378 -11.500 17.025 1.00 76.12 106 ILE A C 1
ATOM 811 O O . ILE A 1 106 ? -0.767 -11.732 17.418 1.00 76.12 106 ILE A O 1
ATOM 815 N N . ALA A 1 107 ? 1.429 -11.642 17.830 1.00 61.81 107 ALA A N 1
ATOM 816 C CA . ALA A 1 107 ? 1.263 -11.873 19.257 1.00 61.81 107 ALA A CA 1
ATOM 817 C C . ALA A 1 107 ? 0.703 -10.597 19.927 1.00 61.81 107 ALA A C 1
ATOM 819 O O . ALA A 1 107 ? 1.304 -9.521 19.800 1.00 61.81 107 ALA A O 1
ATOM 820 N N . PRO A 1 108 ? -0.428 -10.666 20.662 1.00 51.94 108 PRO A N 1
ATOM 821 C CA . PRO A 1 108 ? -0.868 -9.553 21.498 1.00 51.94 108 PRO A CA 1
ATOM 822 C C . PRO A 1 108 ? 0.226 -9.228 22.521 1.00 51.94 108 PRO A C 1
ATOM 824 O O . PRO A 1 108 ? 0.999 -10.114 22.885 1.00 51.94 108 PRO A O 1
ATOM 827 N N . ARG A 1 109 ? 0.301 -7.965 22.980 1.00 48.81 109 ARG A N 1
ATOM 828 C CA . ARG A 1 109 ? 1.243 -7.515 24.021 1.00 48.81 109 ARG A CA 1
ATOM 829 C C . ARG A 1 109 ? 1.067 -8.343 25.303 1.00 48.81 109 ARG A C 1
ATOM 831 O O . ARG A 1 109 ? 0.461 -7.889 26.267 1.00 48.81 109 ARG A O 1
ATOM 838 N N . TYR A 1 110 ? 1.658 -9.527 25.361 1.00 40.44 110 TYR A N 1
ATOM 839 C CA . TYR A 1 110 ? 2.235 -9.984 26.604 1.00 40.44 110 TYR A CA 1
ATOM 840 C C . TYR A 1 110 ? 3.384 -9.025 26.905 1.00 40.44 110 TYR A C 1
ATOM 842 O O . TYR A 1 110 ? 4.056 -8.576 25.967 1.00 40.44 110 TYR A O 1
ATOM 850 N N . PRO A 1 111 ? 3.612 -8.656 28.174 1.00 41.59 111 PRO A N 1
ATOM 851 C CA . PRO A 1 111 ? 4.873 -8.061 28.565 1.00 41.59 111 PRO A CA 1
ATOM 852 C C . PRO A 1 111 ? 5.945 -9.097 28.230 1.00 41.59 111 PRO A C 1
ATOM 854 O O . PRO A 1 111 ? 6.250 -9.980 29.027 1.00 41.59 111 PRO A O 1
ATOM 857 N N . GLN A 1 112 ? 6.455 -9.046 26.999 1.00 42.47 112 GLN A N 1
ATOM 858 C CA . GLN A 1 112 ? 7.667 -9.734 26.632 1.00 42.47 112 GLN A CA 1
ATOM 859 C C . GLN A 1 112 ? 8.691 -9.178 27.597 1.00 42.47 112 GLN A C 1
ATOM 861 O O . GLN A 1 112 ? 9.041 -7.995 27.574 1.00 42.47 112 GLN A O 1
ATOM 866 N N . SER A 1 113 ? 9.055 -10.044 28.535 1.00 36.00 113 SER A N 1
ATOM 867 C CA . SER A 1 113 ? 10.194 -9.860 29.394 1.00 36.00 113 SER A CA 1
ATOM 868 C C . SER A 1 113 ? 11.321 -9.293 28.539 1.00 36.00 113 SER A C 1
ATOM 870 O O . SER A 1 113 ? 11.550 -9.779 27.429 1.00 36.00 113 SER A O 1
ATOM 872 N N . ARG A 1 114 ? 12.008 -8.262 29.036 1.00 43.84 114 ARG A N 1
ATOM 873 C CA . ARG A 1 114 ? 13.192 -7.646 28.411 1.00 43.84 114 ARG A CA 1
ATOM 874 C C . ARG A 1 114 ? 14.376 -8.630 28.295 1.00 43.84 114 ARG A C 1
ATOM 876 O O . ARG A 1 114 ? 15.526 -8.229 28.380 1.00 43.84 114 ARG A O 1
ATOM 883 N N . LEU A 1 115 ? 14.115 -9.928 28.180 1.00 39.00 115 LEU A N 1
ATOM 884 C CA . LEU A 1 115 ? 15.079 -11.003 28.332 1.00 39.00 115 LEU A CA 1
ATOM 885 C C . LEU A 1 115 ? 15.824 -11.344 27.035 1.00 39.00 115 LEU A C 1
ATOM 887 O O . LEU A 1 115 ? 16.779 -12.103 27.108 1.00 39.00 115 LEU A O 1
ATOM 891 N N . ASN A 1 116 ? 15.481 -10.717 25.902 1.00 39.38 116 ASN A N 1
ATOM 892 C CA . ASN A 1 116 ? 16.255 -10.814 24.655 1.00 39.38 116 ASN A CA 1
ATOM 893 C C . ASN A 1 116 ? 16.794 -9.456 24.161 1.00 39.38 116 ASN A C 1
ATOM 895 O O . ASN A 1 116 ? 17.123 -9.313 22.989 1.00 39.38 116 ASN A O 1
ATOM 899 N N . SER A 1 117 ? 16.956 -8.446 25.027 1.00 41.12 117 SER A N 1
ATOM 900 C CA . SER A 1 117 ? 17.570 -7.156 24.641 1.00 41.12 117 SER A CA 1
ATOM 901 C C . SER A 1 117 ? 19.099 -7.223 24.461 1.00 41.12 117 SER A C 1
ATOM 903 O O . SER A 1 117 ? 19.802 -6.252 24.724 1.00 41.12 117 SER A O 1
ATOM 905 N N . MET A 1 118 ? 19.619 -8.383 24.065 1.00 38.91 118 MET A N 1
ATOM 906 C CA . MET A 1 118 ? 21.001 -8.574 23.625 1.00 38.91 118 MET A CA 1
ATOM 907 C C . MET A 1 118 ? 21.053 -9.228 22.235 1.00 38.91 118 MET A C 1
ATOM 909 O O . MET A 1 118 ? 22.088 -9.746 21.824 1.00 38.91 118 MET A O 1
ATOM 913 N N . GLU A 1 119 ? 19.942 -9.212 21.493 1.00 44.84 119 GLU A N 1
ATOM 914 C CA . GLU A 1 119 ? 19.967 -9.415 20.047 1.00 44.84 119 GLU A CA 1
ATOM 915 C C . GLU A 1 119 ? 20.528 -8.138 19.412 1.00 44.84 119 GLU A C 1
ATOM 917 O O . GLU A 1 119 ? 19.843 -7.127 19.343 1.00 44.84 119 GLU A O 1
ATOM 922 N N . LEU A 1 120 ? 21.816 -8.189 19.052 1.00 43.84 120 LEU A N 1
ATOM 923 C CA . LEU A 1 120 ? 22.549 -7.275 18.165 1.00 43.84 120 LEU A CA 1
ATOM 924 C C . LEU A 1 120 ? 21.681 -6.148 17.565 1.00 43.84 120 LEU A C 1
ATOM 926 O O . LEU A 1 120 ? 20.950 -6.393 16.606 1.00 43.84 120 LEU A O 1
ATOM 930 N N . ASP A 1 121 ? 21.854 -4.911 18.047 1.00 52.69 121 ASP A N 1
ATOM 931 C CA . ASP A 1 121 ? 21.163 -3.674 17.607 1.00 52.69 121 ASP A CA 1
ATOM 932 C C . ASP A 1 121 ? 21.199 -3.387 16.083 1.00 52.69 121 ASP A C 1
ATOM 934 O O . ASP A 1 121 ? 20.648 -2.397 15.608 1.00 52.69 121 ASP A O 1
ATOM 938 N N . PHE A 1 122 ? 21.868 -4.225 15.289 1.00 61.31 122 PHE A N 1
ATOM 939 C CA . PHE A 1 122 ? 22.101 -4.042 13.859 1.00 61.31 122 PHE A CA 1
ATOM 940 C C . PHE A 1 122 ? 21.106 -4.757 12.933 1.00 61.31 122 PHE A C 1
ATOM 942 O O . PHE A 1 122 ? 21.063 -4.417 11.749 1.00 61.31 122 PHE A O 1
ATOM 949 N N . VAL A 1 123 ? 20.327 -5.737 13.411 1.00 69.56 123 VAL A N 1
ATOM 950 C CA . VAL A 1 123 ? 19.382 -6.487 12.558 1.00 69.56 123 VAL A CA 1
ATOM 951 C C . VAL A 1 123 ? 17.939 -6.185 12.978 1.00 69.56 123 VAL A C 1
ATOM 953 O O . VAL A 1 123 ? 17.549 -6.530 14.092 1.00 69.56 123 VAL A O 1
ATOM 956 N N . PRO A 1 124 ? 17.109 -5.571 12.107 1.00 81.81 124 PRO A N 1
ATOM 957 C CA . PRO A 1 124 ? 15.706 -5.312 12.414 1.00 81.81 124 PRO A CA 1
ATOM 958 C C . PRO A 1 124 ? 14.946 -6.609 12.700 1.00 81.81 124 PRO A C 1
ATOM 960 O O . PRO A 1 124 ? 15.203 -7.633 12.064 1.00 81.81 124 PRO A O 1
ATOM 963 N N . SER A 1 125 ? 13.961 -6.559 13.599 1.00 86.12 125 SER A N 1
ATOM 964 C CA . SER A 1 125 ? 13.089 -7.705 13.884 1.00 86.12 125 SER A CA 1
ATOM 965 C C . SER A 1 125 ? 12.318 -8.164 12.640 1.00 86.12 125 SER A C 1
ATOM 967 O O . SER A 1 125 ? 12.089 -7.377 11.720 1.00 86.12 125 SER A O 1
ATOM 969 N N . VAL A 1 126 ? 11.865 -9.424 12.621 1.00 87.50 126 VAL A N 1
ATOM 970 C CA . VAL A 1 126 ? 11.080 -9.992 11.503 1.00 87.50 126 VAL A CA 1
ATOM 971 C C . VAL A 1 126 ? 9.879 -9.102 11.162 1.00 87.50 126 VAL A C 1
ATOM 973 O O . VAL A 1 126 ? 9.676 -8.759 10.002 1.00 87.50 126 VAL A O 1
ATOM 976 N N . SER A 1 127 ? 9.150 -8.625 12.175 1.00 88.06 127 SER A N 1
ATOM 977 C CA . SER A 1 127 ? 8.014 -7.709 12.009 1.00 88.06 127 SER A CA 1
ATOM 978 C C . SER A 1 127 ? 8.409 -6.373 11.372 1.00 88.06 127 SER A C 1
ATOM 980 O O . SER A 1 127 ? 7.645 -5.804 10.599 1.00 88.06 127 SER A O 1
ATOM 982 N N . SER A 1 128 ? 9.601 -5.852 11.687 1.00 89.75 128 SER A N 1
ATOM 983 C CA . SER A 1 128 ? 10.116 -4.625 11.067 1.00 89.75 128 SER A CA 1
ATOM 984 C C . SER A 1 128 ? 10.479 -4.843 9.600 1.00 89.75 128 SER A C 1
ATOM 986 O O . SER A 1 128 ? 10.184 -3.984 8.774 1.00 89.75 128 SER A O 1
ATOM 988 N N . ARG A 1 129 ? 11.095 -5.986 9.269 1.00 91.31 129 ARG A N 1
ATOM 989 C CA . ARG A 1 129 ? 11.448 -6.340 7.885 1.00 91.31 129 ARG A CA 1
ATOM 990 C C . ARG A 1 129 ? 10.203 -6.565 7.034 1.00 91.31 129 ARG A C 1
ATOM 992 O O . ARG A 1 129 ? 10.128 -6.067 5.918 1.00 91.31 129 ARG A O 1
ATOM 999 N N . TYR A 1 130 ? 9.204 -7.246 7.591 1.00 93.69 130 TYR A N 1
ATOM 1000 C CA . TYR A 1 130 ? 7.913 -7.428 6.936 1.00 93.69 130 TYR A CA 1
ATOM 1001 C C . TYR A 1 130 ? 7.229 -6.081 6.651 1.00 93.69 130 TYR A C 1
ATOM 1003 O O . TYR A 1 130 ? 6.799 -5.829 5.528 1.00 93.69 130 T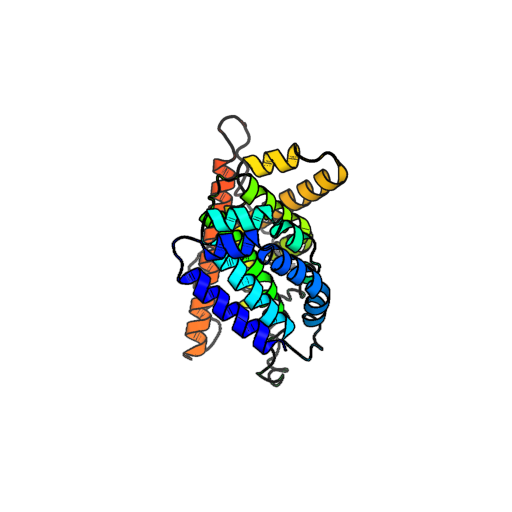YR A O 1
ATOM 1011 N N . LEU A 1 131 ? 7.213 -5.159 7.623 1.00 93.88 131 LEU A N 1
ATOM 1012 C CA . LEU A 1 131 ? 6.684 -3.810 7.399 1.00 93.88 131 LEU A CA 1
ATOM 1013 C C . LEU A 1 131 ? 7.463 -3.051 6.308 1.00 93.88 131 LEU A C 1
ATOM 1015 O O . LEU A 1 131 ? 6.844 -2.372 5.494 1.00 93.88 131 LEU A O 1
ATOM 1019 N N . GLN A 1 132 ? 8.793 -3.177 6.257 1.00 93.81 132 GLN A N 1
ATOM 1020 C CA . GLN A 1 132 ? 9.630 -2.591 5.195 1.00 93.81 132 GLN A CA 1
ATOM 1021 C C . GLN A 1 132 ? 9.331 -3.171 3.803 1.00 93.81 132 GLN A C 1
ATOM 1023 O O . GLN A 1 132 ? 9.460 -2.464 2.808 1.00 93.81 132 GLN A O 1
ATOM 1028 N N . LEU A 1 133 ? 8.874 -4.423 3.717 1.00 95.12 133 LEU A N 1
ATOM 1029 C CA . LEU A 1 133 ? 8.442 -5.046 2.461 1.00 95.12 133 LEU A CA 1
ATOM 1030 C C . LEU A 1 133 ? 7.051 -4.577 2.025 1.00 95.12 133 LEU A C 1
ATOM 1032 O O . LEU A 1 133 ? 6.846 -4.210 0.864 1.00 95.12 133 LEU A O 1
ATOM 1036 N N . LEU A 1 134 ? 6.096 -4.573 2.956 1.00 95.94 134 LEU A N 1
ATOM 1037 C CA . LEU A 1 134 ? 4.696 -4.268 2.668 1.00 95.94 134 LEU A CA 1
ATOM 1038 C C . LEU A 1 134 ? 4.448 -2.764 2.465 1.00 95.94 134 LEU A C 1
ATOM 1040 O O . LEU A 1 134 ? 3.682 -2.372 1.584 1.00 95.94 134 LEU A O 1
ATOM 1044 N N . SER A 1 135 ? 5.118 -1.908 3.243 1.00 96.75 135 SER A N 1
ATOM 1045 C CA . SER A 1 135 ? 4.909 -0.455 3.226 1.00 96.75 135 SER A CA 1
ATOM 1046 C C . SER A 1 135 ? 5.102 0.170 1.833 1.00 96.75 135 SER A C 1
ATOM 1048 O O . SER A 1 135 ? 4.212 0.904 1.402 1.00 96.75 135 SER A O 1
ATOM 1050 N N . PRO A 1 136 ? 6.180 -0.120 1.074 1.00 97.06 136 PRO A N 1
ATOM 1051 C CA . PRO A 1 136 ? 6.347 0.407 -0.280 1.00 97.06 136 PRO A CA 1
ATOM 1052 C C . PRO A 1 136 ? 5.265 -0.056 -1.267 1.00 97.06 136 PRO A C 1
ATOM 1054 O O . PRO A 1 136 ? 4.855 0.728 -2.119 1.00 97.06 136 PRO A O 1
ATOM 1057 N N . ALA A 1 137 ? 4.760 -1.290 -1.144 1.00 97.31 137 ALA A N 1
ATOM 1058 C CA . ALA A 1 137 ? 3.687 -1.803 -2.003 1.00 97.31 137 ALA A CA 1
ATOM 1059 C C . ALA A 1 137 ? 2.354 -1.090 -1.735 1.00 97.31 137 ALA A C 1
ATOM 1061 O O . ALA A 1 137 ? 1.667 -0.656 -2.664 1.00 97.31 137 ALA A O 1
ATOM 1062 N N . LEU A 1 138 ? 2.017 -0.885 -0.459 1.00 97.38 138 LEU A N 1
ATOM 1063 C CA . LEU A 1 138 ? 0.831 -0.120 -0.076 1.00 97.38 138 LEU A CA 1
ATOM 1064 C C . LEU A 1 138 ? 0.977 1.365 -0.419 1.00 97.38 138 LEU A C 1
ATOM 1066 O O . LEU A 1 138 ? 0.013 1.975 -0.878 1.00 97.38 138 LEU A O 1
ATOM 1070 N N . ALA A 1 139 ? 2.170 1.944 -0.254 1.00 97.25 139 ALA A N 1
ATOM 1071 C CA . ALA A 1 139 ? 2.459 3.312 -0.668 1.00 97.25 139 ALA A CA 1
ATOM 1072 C C . ALA A 1 139 ? 2.266 3.485 -2.179 1.00 97.25 139 ALA A C 1
ATOM 1074 O O . ALA A 1 139 ? 1.593 4.427 -2.585 1.00 97.25 139 ALA A O 1
ATOM 1075 N N . LEU A 1 140 ? 2.746 2.545 -3.002 1.00 97.62 140 LEU A N 1
ATOM 1076 C CA . LEU A 1 140 ? 2.514 2.555 -4.447 1.00 97.62 140 LEU A CA 1
ATOM 1077 C C . LEU A 1 140 ? 1.014 2.558 -4.773 1.00 97.62 140 LEU A C 1
ATOM 1079 O O . LEU A 1 140 ? 0.568 3.380 -5.571 1.00 97.62 140 LEU A O 1
ATOM 1083 N N . CYS A 1 141 ? 0.219 1.712 -4.109 1.00 96.81 141 CYS A N 1
ATOM 1084 C CA . CYS A 1 141 ? -1.238 1.702 -4.271 1.00 96.81 141 CYS A CA 1
ATOM 1085 C C . CYS A 1 141 ? -1.870 3.059 -3.916 1.00 96.81 141 CYS A C 1
ATOM 1087 O O . CYS A 1 141 ? -2.720 3.562 -4.653 1.00 96.81 141 CYS A O 1
ATOM 1089 N N . GLN A 1 142 ? -1.453 3.677 -2.803 1.00 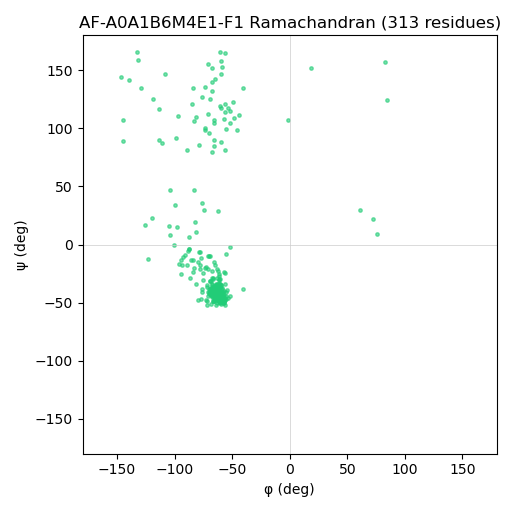95.25 142 GLN A N 1
ATOM 1090 C CA . GLN A 1 142 ? -1.946 5.000 -2.403 1.00 95.25 142 GLN A CA 1
ATOM 1091 C C . GLN A 1 142 ? -1.549 6.084 -3.403 1.00 95.25 142 GLN A C 1
ATOM 1093 O O . GLN A 1 142 ? -2.382 6.929 -3.728 1.00 95.25 142 GLN A O 1
ATOM 1098 N N . THR A 1 143 ? -0.312 6.058 -3.897 1.00 96.56 143 THR A N 1
ATOM 1099 C CA . THR A 1 143 ? 0.188 7.014 -4.884 1.00 96.56 143 THR A CA 1
ATOM 1100 C C . THR A 1 143 ? -0.576 6.883 -6.196 1.00 96.56 143 THR A C 1
ATOM 1102 O O . THR A 1 143 ? -1.064 7.886 -6.698 1.00 96.56 143 THR A O 1
ATOM 1105 N N . ILE A 1 144 ? -0.800 5.664 -6.697 1.00 96.31 144 ILE A N 1
ATOM 1106 C CA . ILE A 1 144 ? -1.597 5.418 -7.911 1.00 96.31 144 ILE A CA 1
ATOM 1107 C C . ILE A 1 144 ? -3.016 5.988 -7.761 1.00 96.31 144 ILE A C 1
ATOM 1109 O O . ILE A 1 144 ? -3.468 6.744 -8.621 1.00 96.31 144 ILE A O 1
ATOM 1113 N N . ILE A 1 145 ? -3.708 5.677 -6.656 1.00 93.44 145 ILE A N 1
ATOM 1114 C CA . ILE A 1 145 ? -5.063 6.196 -6.401 1.00 93.44 145 ILE A CA 1
ATOM 1115 C C . ILE A 1 145 ? -5.054 7.724 -6.252 1.00 93.44 145 ILE A C 1
ATOM 1117 O O . ILE A 1 145 ? -5.988 8.390 -6.690 1.00 93.44 145 ILE A O 1
ATOM 1121 N N . SER A 1 146 ? -4.015 8.297 -5.643 1.00 94.69 146 SER A N 1
ATOM 1122 C CA . SER A 1 146 ? -3.914 9.748 -5.444 1.00 94.69 146 SER A CA 1
ATOM 1123 C C . SER A 1 146 ? -3.628 10.495 -6.749 1.00 94.69 146 SER A C 1
ATOM 1125 O O . SER A 1 146 ? -4.180 11.573 -6.954 1.00 94.69 146 SER A O 1
ATOM 1127 N N . SER A 1 147 ? -2.815 9.921 -7.639 1.00 94.75 147 SER A N 1
ATOM 1128 C CA . SER A 1 147 ? -2.455 10.514 -8.931 1.00 94.75 147 SER A CA 1
ATOM 1129 C C . SER A 1 147 ? -3.576 10.410 -9.965 1.00 94.75 147 SER A C 1
ATOM 1131 O O . SER A 1 147 ? -3.808 11.359 -10.709 1.00 94.75 147 SER A O 1
ATOM 1133 N N . LEU A 1 148 ? -4.272 9.268 -10.023 1.00 92.94 148 LEU A N 1
ATOM 1134 C CA . LEU A 1 148 ? -5.332 9.008 -11.010 1.00 92.94 148 LEU A CA 1
ATOM 1135 C C . LEU A 1 148 ? -6.738 9.348 -10.505 1.00 92.94 148 LEU A C 1
ATOM 1137 O O . LEU A 1 148 ? -7.663 9.501 -11.302 1.00 92.94 148 LEU A O 1
ATOM 1141 N N . GLY A 1 149 ? -6.902 9.474 -9.190 1.00 87.88 149 GLY A N 1
ATOM 1142 C CA . GLY A 1 149 ? -8.184 9.689 -8.537 1.00 87.88 149 GLY A CA 1
ATOM 1143 C C . GLY A 1 149 ? -8.978 8.399 -8.311 1.00 87.88 149 GLY A C 1
ATOM 1144 O O . GLY A 1 149 ? -8.825 7.393 -9.003 1.00 87.88 149 GLY A O 1
ATOM 1145 N N . VAL A 1 150 ? -9.892 8.456 -7.339 1.00 83.75 150 VAL A N 1
ATOM 1146 C CA . VAL A 1 150 ? -10.799 7.349 -6.962 1.00 83.75 150 VAL A CA 1
ATOM 1147 C C . VAL A 1 150 ? -11.880 7.046 -8.008 1.00 83.75 150 VAL A C 1
ATOM 1149 O O . VAL A 1 150 ? -12.585 6.047 -7.893 1.00 83.75 150 VAL A O 1
ATOM 1152 N N . GLU A 1 151 ? -12.014 7.907 -9.018 1.00 83.44 151 GLU A N 1
ATOM 1153 C CA . GLU A 1 151 ? -12.940 7.736 -10.142 1.00 83.44 151 GLU A CA 1
ATOM 1154 C C . GLU A 1 151 ? -12.358 6.829 -11.237 1.00 83.44 151 GLU A C 1
ATOM 1156 O O . GLU A 1 151 ? -13.103 6.271 -12.046 1.00 83.44 151 GLU A O 1
ATOM 1161 N N . ASN A 1 152 ? -11.028 6.655 -11.271 1.00 87.88 152 ASN A N 1
ATOM 1162 C CA . ASN A 1 152 ? -10.381 5.781 -12.239 1.00 87.88 152 ASN A CA 1
ATOM 1163 C C . ASN A 1 152 ? -10.624 4.311 -11.866 1.00 87.88 152 ASN A C 1
ATOM 1165 O O . ASN A 1 152 ? -9.934 3.723 -11.030 1.00 87.88 152 ASN A O 1
ATOM 1169 N N . GLN A 1 153 ? -11.607 3.713 -12.536 1.00 84.75 153 GLN A N 1
ATOM 1170 C CA . GLN A 1 153 ? -12.054 2.349 -12.262 1.00 84.75 153 GLN A CA 1
ATOM 1171 C C . GLN A 1 153 ? -10.963 1.300 -12.485 1.00 84.75 153 GLN A C 1
ATOM 1173 O O . GLN A 1 153 ? -10.911 0.319 -11.747 1.00 84.75 153 GLN A O 1
ATOM 1178 N N . SER A 1 154 ? -10.070 1.504 -13.459 1.00 87.50 154 SER A N 1
ATOM 1179 C CA . SER A 1 154 ? -8.964 0.573 -13.722 1.00 87.50 154 SER A CA 1
ATOM 1180 C C . SER A 1 154 ? -7.981 0.553 -12.551 1.00 87.50 154 SER A C 1
ATOM 1182 O O . SER A 1 154 ? -7.667 -0.513 -12.023 1.00 87.50 154 SER A O 1
ATOM 1184 N N . ALA A 1 155 ? -7.570 1.735 -12.081 1.00 90.94 155 ALA A N 1
ATOM 1185 C CA . ALA A 1 155 ? -6.661 1.875 -10.946 1.00 90.94 155 ALA A CA 1
ATOM 1186 C C . ALA A 1 155 ? -7.242 1.244 -9.674 1.00 90.94 155 ALA A C 1
ATOM 1188 O O . ALA A 1 155 ? -6.592 0.425 -9.024 1.00 90.94 155 ALA A O 1
ATOM 1189 N N . VAL A 1 156 ? -8.496 1.578 -9.354 1.00 89.62 156 VAL A N 1
ATOM 1190 C CA . VAL A 1 156 ? -9.193 1.038 -8.183 1.00 89.62 156 VAL A CA 1
ATOM 1191 C C . VAL A 1 156 ? -9.350 -0.483 -8.278 1.00 89.62 156 VAL A C 1
ATOM 1193 O O . VAL A 1 156 ? -9.067 -1.185 -7.308 1.00 89.62 156 VAL A O 1
ATOM 1196 N N . SER A 1 157 ? -9.734 -1.009 -9.444 1.00 87.31 157 SER A N 1
ATOM 1197 C CA . SER A 1 157 ? -9.917 -2.453 -9.649 1.00 87.31 157 SER A CA 1
ATOM 1198 C C . SER A 1 157 ? -8.614 -3.232 -9.493 1.00 87.31 157 SER A C 1
ATOM 1200 O O . SER A 1 157 ? -8.609 -4.277 -8.848 1.00 87.31 157 SER A O 1
ATOM 1202 N N . GLN A 1 158 ? -7.499 -2.724 -10.025 1.00 91.00 158 GLN A N 1
ATOM 1203 C CA . GLN A 1 158 ? -6.198 -3.384 -9.888 1.00 91.00 158 GLN A CA 1
ATOM 1204 C C . GLN A 1 158 ? -5.671 -3.345 -8.447 1.00 91.00 158 GLN A C 1
ATOM 1206 O O . GLN A 1 158 ? -5.130 -4.341 -7.968 1.00 91.00 158 GLN A O 1
ATOM 1211 N N . VAL A 1 159 ? -5.873 -2.239 -7.720 1.00 93.50 159 VAL A N 1
ATOM 1212 C CA . VAL A 1 159 ? -5.526 -2.168 -6.289 1.00 93.50 159 VAL A CA 1
ATOM 1213 C C . VAL A 1 159 ? -6.383 -3.135 -5.472 1.00 93.50 159 VAL A C 1
ATOM 1215 O O . VAL A 1 159 ? -5.863 -3.848 -4.616 1.00 93.50 159 VAL A O 1
ATOM 1218 N N . MET A 1 160 ? -7.687 -3.209 -5.750 1.00 89.88 160 MET A N 1
ATOM 1219 C CA . MET A 1 160 ? -8.568 -4.176 -5.094 1.00 89.88 160 MET A CA 1
ATOM 1220 C C . MET A 1 160 ? -8.175 -5.616 -5.415 1.00 89.88 160 MET A C 1
ATOM 1222 O O . MET A 1 160 ? -8.168 -6.445 -4.512 1.00 89.88 160 MET A O 1
ATOM 1226 N N . HIS A 1 161 ? -7.801 -5.913 -6.660 1.00 89.50 161 HIS A N 1
ATOM 1227 C CA . HIS A 1 161 ? -7.292 -7.227 -7.041 1.00 89.50 161 HIS A CA 1
ATOM 1228 C C . HIS A 1 161 ? -6.046 -7.605 -6.230 1.00 89.50 161 HIS A C 1
ATOM 1230 O O . HIS A 1 161 ? -5.996 -8.702 -5.681 1.00 89.50 161 HIS A O 1
ATOM 1236 N N . PHE A 1 162 ? -5.079 -6.692 -6.086 1.00 93.88 162 PHE A N 1
ATOM 1237 C CA . PHE A 1 162 ? -3.905 -6.903 -5.233 1.00 93.88 162 PHE A CA 1
ATOM 1238 C C . PHE A 1 162 ? -4.296 -7.217 -3.778 1.00 93.88 162 PHE A C 1
ATOM 1240 O O . PHE A 1 162 ? -3.862 -8.226 -3.230 1.00 93.88 162 PHE A O 1
ATOM 1247 N N . LEU A 1 163 ? -5.177 -6.413 -3.171 1.00 93.88 163 LEU A N 1
ATOM 1248 C CA . LEU A 1 163 ? -5.632 -6.639 -1.793 1.00 93.88 163 LEU A CA 1
ATOM 1249 C C . LEU A 1 163 ? -6.372 -7.972 -1.612 1.00 93.88 163 LEU A C 1
ATOM 1251 O O . LEU A 1 163 ? -6.219 -8.622 -0.581 1.00 93.88 163 LEU A O 1
ATOM 1255 N N . LEU A 1 164 ? -7.203 -8.360 -2.583 1.00 90.62 164 LEU A N 1
ATOM 1256 C CA . LEU A 1 164 ? -7.982 -9.597 -2.522 1.00 90.62 164 LEU A CA 1
ATOM 1257 C C . LEU A 1 164 ? -7.125 -10.838 -2.790 1.00 90.62 164 LEU A C 1
ATOM 1259 O O . LEU A 1 164 ? -7.412 -11.880 -2.208 1.00 90.62 164 LEU A O 1
ATOM 1263 N N . SER A 1 165 ? -6.069 -10.714 -3.599 1.00 91.75 165 SER A N 1
ATOM 1264 C CA . SER A 1 165 ? -5.110 -11.802 -3.846 1.00 91.75 165 SER A CA 1
ATOM 1265 C C . SER A 1 165 ? -4.359 -12.191 -2.570 1.00 91.75 165 SER A C 1
ATOM 1267 O O . SER A 1 165 ? -4.144 -13.371 -2.330 1.00 91.75 165 SER A O 1
ATOM 1269 N N . HIS A 1 166 ? -4.076 -11.218 -1.698 1.00 94.44 166 HIS A N 1
ATOM 1270 C CA . HIS A 1 166 ? -3.503 -11.436 -0.360 1.00 94.44 166 HIS A CA 1
ATOM 1271 C C . HIS A 1 166 ? -4.574 -11.384 0.743 1.00 94.44 166 HIS A C 1
ATOM 1273 O O . HIS A 1 166 ? -4.350 -10.882 1.851 1.00 94.44 166 HIS A O 1
ATOM 1279 N N . GLY A 1 167 ? -5.787 -11.855 0.430 1.00 92.19 167 GLY A N 1
ATOM 1280 C CA . GLY A 1 167 ? -6.968 -11.679 1.270 1.00 92.19 167 GLY A CA 1
ATOM 1281 C C . GLY A 1 167 ? -6.830 -12.277 2.672 1.00 92.19 167 GLY A C 1
ATOM 1282 O O . GLY A 1 167 ? -7.337 -11.694 3.633 1.00 92.19 167 GLY A O 1
ATOM 1283 N N . ASP A 1 168 ? -6.134 -13.404 2.825 1.00 92.44 168 ASP A N 1
ATOM 1284 C CA . ASP A 1 168 ? -5.904 -14.017 4.137 1.00 92.44 168 ASP A CA 1
ATOM 1285 C C . ASP A 1 168 ? -5.014 -13.141 5.022 1.00 92.44 168 ASP A C 1
ATOM 1287 O O . ASP A 1 168 ? -5.428 -12.808 6.137 1.00 92.44 168 ASP A O 1
ATOM 1291 N N . MET A 1 169 ? -3.882 -12.654 4.503 1.00 94.38 169 MET A N 1
ATOM 1292 C CA . MET A 1 169 ? -3.019 -11.704 5.214 1.00 94.38 169 MET A CA 1
ATOM 1293 C C . MET A 1 169 ? -3.786 -10.435 5.602 1.00 94.38 169 MET A C 1
ATOM 1295 O O . MET A 1 169 ? -3.786 -10.036 6.770 1.00 94.38 169 MET A O 1
ATOM 1299 N N . VAL A 1 170 ? -4.525 -9.837 4.661 1.00 95.31 170 VAL A N 1
ATOM 1300 C CA . VAL A 1 170 ? -5.312 -8.626 4.936 1.00 95.31 170 VAL A CA 1
ATOM 1301 C C . VAL A 1 170 ? -6.339 -8.890 6.041 1.00 95.31 170 VAL A C 1
ATOM 1303 O O . VAL A 1 170 ? -6.469 -8.100 6.980 1.00 95.31 170 VAL A O 1
ATOM 1306 N N . THR A 1 171 ? -7.059 -10.015 5.988 1.00 93.19 171 THR A N 1
ATOM 1307 C CA . THR A 1 171 ? -8.035 -10.352 7.036 1.00 93.19 171 THR A CA 1
ATOM 1308 C C . THR A 1 171 ? -7.381 -10.651 8.384 1.00 93.19 171 THR A C 1
ATOM 1310 O O . THR A 1 171 ? -7.950 -10.272 9.411 1.00 93.19 171 THR A O 1
ATOM 1313 N N . GLN A 1 172 ? -6.192 -11.259 8.413 1.00 93.19 172 GLN A N 1
ATOM 1314 C CA . GLN A 1 172 ? -5.416 -11.492 9.632 1.00 93.19 172 GLN A CA 1
ATOM 1315 C C . GLN A 1 172 ? -5.059 -10.172 10.325 1.00 93.19 172 GLN A C 1
ATOM 1317 O O . GLN A 1 172 ? -5.374 -10.000 11.507 1.00 93.19 172 GLN A O 1
ATOM 1322 N N . VAL A 1 173 ? -4.497 -9.206 9.592 1.00 93.94 173 VAL A N 1
ATOM 1323 C CA . VAL A 1 173 ? -4.118 -7.897 10.150 1.00 93.94 173 VAL A CA 1
ATOM 1324 C C . VAL A 1 173 ? -5.342 -7.144 10.673 1.00 93.94 173 VAL A C 1
ATOM 1326 O O . VAL A 1 173 ? -5.336 -6.644 11.801 1.00 93.94 173 VAL A O 1
ATOM 1329 N N . LEU A 1 174 ? -6.433 -7.114 9.899 1.00 94.38 174 LEU A N 1
ATOM 1330 C CA . LEU A 1 174 ? -7.667 -6.442 10.314 1.00 94.38 174 LEU A CA 1
ATOM 1331 C C . LEU A 1 174 ? -8.322 -7.121 11.529 1.00 94.38 174 LEU A C 1
ATOM 1333 O O . LEU A 1 174 ? -8.849 -6.442 12.410 1.00 94.38 174 LEU A O 1
ATOM 1337 N N . ARG A 1 175 ? -8.278 -8.456 11.621 1.00 92.62 175 ARG A N 1
ATOM 1338 C CA . ARG A 1 175 ? -8.834 -9.214 12.755 1.00 92.62 175 ARG A CA 1
ATOM 1339 C C . ARG A 1 175 ? -8.092 -8.916 14.054 1.00 92.62 175 ARG A C 1
ATOM 1341 O O . ARG A 1 175 ? -8.739 -8.700 15.088 1.00 92.62 175 ARG A O 1
ATOM 1348 N N . CYS A 1 176 ? -6.763 -8.883 13.987 1.00 89.81 176 CYS A N 1
ATOM 1349 C CA . CYS A 1 176 ? -5.879 -8.606 15.117 1.00 89.81 176 CYS A CA 1
ATOM 1350 C C . CYS A 1 176 ? -5.795 -7.113 15.476 1.00 89.81 176 CYS A C 1
ATOM 1352 O O . CYS A 1 176 ? -5.201 -6.763 16.497 1.00 89.81 176 CYS A O 1
ATOM 1354 N N . GLY A 1 177 ? -6.405 -6.230 14.678 1.00 88.81 177 GLY A N 1
ATOM 1355 C CA . GLY A 1 177 ? -6.360 -4.789 14.890 1.00 88.81 177 GLY A CA 1
ATOM 1356 C C . GLY A 1 177 ? -6.862 -4.368 16.276 1.00 88.81 177 GLY A C 1
ATOM 1357 O O . GLY A 1 177 ? -8.013 -4.619 16.658 1.00 88.81 177 GLY A O 1
ATOM 1358 N N . SER A 1 178 ? -5.975 -3.710 17.022 1.00 88.50 178 SER A N 1
ATOM 1359 C CA . SER A 1 178 ? -6.205 -3.177 18.364 1.00 88.50 178 SER A CA 1
ATOM 1360 C C . SER A 1 178 ? -5.395 -1.887 18.560 1.00 88.50 178 SER A C 1
ATOM 1362 O O . SER A 1 178 ? -4.260 -1.814 18.078 1.00 88.50 178 SER A O 1
ATOM 1364 N N . PRO A 1 179 ? -5.914 -0.884 19.296 1.00 86.00 179 PRO A N 1
ATOM 1365 C CA . PRO A 1 179 ? -5.170 0.335 19.630 1.00 86.00 179 PRO A CA 1
ATOM 1366 C C . PRO A 1 179 ? -3.840 0.081 20.352 1.00 86.00 179 PRO A C 1
ATOM 1368 O O . PRO A 1 179 ? -2.929 0.900 20.291 1.00 86.00 179 PRO A O 1
ATOM 1371 N N . PHE A 1 180 ? -3.725 -1.061 21.034 1.00 84.06 180 PHE A N 1
ATOM 1372 C CA . PHE A 1 180 ? -2.594 -1.394 21.901 1.00 84.06 180 PHE A CA 1
ATOM 1373 C C . PHE A 1 180 ? -1.546 -2.293 21.231 1.00 84.06 180 PHE A C 1
ATOM 1375 O O . PHE A 1 180 ? -0.698 -2.868 21.915 1.00 84.06 180 PHE A O 1
ATOM 1382 N N . LEU A 1 181 ? -1.578 -2.438 19.905 1.00 85.38 181 LEU A N 1
ATOM 1383 C CA . LEU A 1 181 ? -0.550 -3.172 19.168 1.00 85.38 181 LEU A CA 1
ATOM 1384 C C . LEU A 1 181 ? 0.848 -2.541 19.342 1.00 85.38 181 LEU A C 1
ATOM 1386 O O . LEU A 1 181 ? 1.024 -1.426 19.850 1.00 85.38 181 LEU A O 1
ATOM 1390 N N . GLN A 1 182 ? 1.889 -3.288 18.968 1.00 85.19 182 GLN A N 1
ATOM 1391 C CA . GLN A 1 182 ? 3.214 -2.692 18.792 1.00 85.19 182 GLN A CA 1
ATOM 1392 C C . GLN A 1 182 ? 3.190 -1.744 17.585 1.00 85.19 182 GLN A C 1
ATOM 1394 O O . GLN A 1 182 ? 2.427 -1.953 16.643 1.00 85.19 182 GLN A O 1
ATOM 1399 N N . LEU A 1 183 ? 4.044 -0.719 17.603 1.00 87.62 183 LEU A N 1
ATOM 1400 C CA . LEU A 1 183 ? 4.038 0.347 16.599 1.00 87.62 183 LEU A CA 1
ATOM 1401 C C . LEU A 1 183 ? 4.137 -0.172 15.153 1.00 87.62 183 LEU A C 1
ATOM 1403 O O . LEU A 1 183 ? 3.436 0.343 14.291 1.00 87.62 183 LEU A O 1
ATOM 1407 N N . ASN A 1 184 ? 4.946 -1.204 14.891 1.00 89.69 184 ASN A N 1
ATOM 1408 C CA . ASN A 1 184 ? 5.099 -1.761 13.542 1.00 89.69 184 ASN A CA 1
ATOM 1409 C C . ASN A 1 184 ? 3.771 -2.318 13.001 1.00 89.69 184 ASN A C 1
ATOM 1411 O O . ASN A 1 184 ? 3.348 -1.938 11.915 1.00 89.69 184 ASN A O 1
ATOM 1415 N N . TYR A 1 185 ? 3.065 -3.126 13.797 1.00 91.12 185 TYR A N 1
ATOM 1416 C CA . TYR A 1 185 ? 1.744 -3.652 13.431 1.00 91.12 185 TYR A CA 1
ATOM 1417 C C . TYR A 1 185 ? 0.668 -2.557 13.373 1.00 91.12 185 TYR A C 1
ATOM 1419 O O . TYR A 1 185 ? -0.294 -2.662 12.619 1.00 91.12 185 TYR A O 1
ATOM 1427 N N . LEU A 1 186 ? 0.818 -1.484 14.158 1.00 92.44 186 LEU A N 1
ATOM 1428 C CA . LEU A 1 186 ? -0.089 -0.338 14.092 1.00 92.44 186 LEU A CA 1
ATOM 1429 C C . LEU A 1 186 ? 0.099 0.445 12.782 1.00 92.44 186 LEU A C 1
ATOM 1431 O O . LEU A 1 186 ? -0.888 0.810 12.151 1.00 92.44 186 LEU A O 1
ATOM 1435 N N . LYS A 1 187 ? 1.347 0.660 12.343 1.00 94.94 187 LYS A N 1
ATOM 1436 C CA . LYS A 1 187 ? 1.667 1.269 11.040 1.00 94.94 187 LYS A CA 1
ATOM 1437 C C . LYS A 1 187 ? 1.163 0.415 9.885 1.00 94.94 187 LYS A C 1
ATOM 1439 O O . LYS A 1 187 ? 0.552 0.938 8.962 1.00 94.94 187 LYS A O 1
ATOM 1444 N N . GLU A 1 188 ? 1.355 -0.895 9.974 1.00 95.12 188 GLU A N 1
ATOM 1445 C CA . GLU A 1 188 ? 0.820 -1.850 9.007 1.00 95.12 188 GLU A CA 1
ATOM 1446 C C . GLU A 1 188 ? -0.706 -1.719 8.868 1.00 95.12 188 GLU A C 1
ATOM 1448 O O . GLU A 1 188 ? -1.233 -1.498 7.775 1.00 95.12 188 GLU A O 1
ATOM 1453 N N . LEU A 1 189 ? -1.420 -1.764 9.999 1.00 96.31 189 LEU A N 1
ATOM 1454 C CA . LEU A 1 189 ? -2.868 -1.581 10.044 1.00 96.31 189 LEU A CA 1
ATOM 1455 C C . LEU A 1 189 ? -3.284 -0.213 9.484 1.00 96.31 189 LEU A C 1
ATOM 1457 O O . LEU A 1 189 ? -4.273 -0.111 8.755 1.00 96.31 189 LEU A O 1
ATOM 1461 N N . GLN A 1 190 ? -2.535 0.845 9.793 1.00 97.19 190 GLN A N 1
ATOM 1462 C CA . GLN A 1 190 ? -2.777 2.191 9.276 1.00 97.19 190 GLN A CA 1
ATOM 1463 C C . GLN A 1 190 ? -2.674 2.246 7.750 1.00 97.19 190 GLN A C 1
ATOM 1465 O O . GLN A 1 190 ? -3.563 2.802 7.103 1.00 97.19 190 GLN A O 1
ATOM 1470 N N . GLN A 1 191 ? -1.640 1.651 7.164 1.00 97.31 191 GLN A N 1
ATOM 1471 C CA . GLN A 1 191 ? -1.435 1.660 5.719 1.00 97.31 191 GLN A CA 1
ATOM 1472 C C . GLN A 1 191 ? -2.490 0.823 4.991 1.00 97.31 191 GLN A C 1
ATOM 1474 O O . GLN A 1 191 ? -3.053 1.290 3.997 1.00 97.31 191 GLN A O 1
ATOM 1479 N N . LEU A 1 192 ? -2.821 -0.365 5.509 1.00 96.88 192 LEU A N 1
ATOM 1480 C CA . LEU A 1 192 ? -3.863 -1.223 4.937 1.00 96.88 192 LEU A CA 1
ATOM 1481 C C . LEU A 1 192 ? -5.238 -0.560 5.001 1.00 96.88 192 LEU A C 1
ATOM 1483 O O . LEU A 1 192 ? -5.919 -0.448 3.981 1.00 96.88 192 LEU A O 1
ATOM 1487 N N . THR A 1 193 ? -5.634 -0.053 6.173 1.00 96.75 193 THR A N 1
ATOM 1488 C CA . THR A 1 193 ? -6.923 0.641 6.330 1.00 96.75 193 THR A CA 1
ATOM 1489 C C . THR A 1 193 ? -7.019 1.868 5.423 1.00 96.75 193 THR A C 1
ATOM 1491 O O . THR A 1 193 ? -8.094 2.128 4.887 1.00 96.75 193 THR A O 1
ATOM 1494 N N . ALA A 1 194 ? -5.915 2.590 5.187 1.00 96.38 194 ALA A N 1
ATOM 1495 C CA . ALA A 1 194 ? -5.874 3.728 4.268 1.00 96.38 194 ALA A CA 1
ATOM 1496 C C . ALA A 1 194 ? -6.113 3.326 2.808 1.00 96.38 194 ALA A C 1
ATOM 1498 O O . ALA A 1 194 ? -6.870 4.004 2.111 1.00 96.38 194 ALA A O 1
ATOM 1499 N N . VAL A 1 195 ? -5.471 2.253 2.329 1.00 95.50 195 VAL A N 1
ATOM 1500 C CA . VAL A 1 195 ? -5.673 1.767 0.953 1.00 95.50 195 VAL A CA 1
ATOM 1501 C C . VAL A 1 195 ? -7.099 1.249 0.792 1.00 95.50 195 VAL A C 1
ATOM 1503 O O . VAL A 1 195 ? -7.790 1.675 -0.128 1.00 95.50 195 VAL A O 1
ATOM 1506 N N . ILE A 1 196 ? -7.577 0.412 1.720 1.00 94.12 196 ILE A N 1
ATOM 1507 C CA . ILE A 1 196 ? -8.933 -0.158 1.678 1.00 94.12 196 ILE A CA 1
ATOM 1508 C C . ILE A 1 196 ? -9.993 0.950 1.682 1.00 94.12 196 ILE A C 1
ATOM 1510 O O . ILE A 1 196 ? -10.933 0.903 0.888 1.00 94.12 196 ILE A O 1
ATOM 1514 N N . ALA A 1 197 ? -9.837 1.970 2.534 1.00 92.62 197 ALA A N 1
ATOM 1515 C CA . ALA A 1 197 ? -10.758 3.103 2.605 1.00 92.62 197 ALA A CA 1
ATOM 1516 C C . ALA A 1 197 ? -10.896 3.834 1.266 1.00 92.62 197 ALA A C 1
ATOM 1518 O O . ALA A 1 197 ? -12.014 4.146 0.865 1.00 92.62 197 ALA A O 1
ATOM 1519 N N . ARG A 1 198 ? -9.784 4.076 0.563 1.00 89.69 198 ARG A N 1
ATOM 1520 C CA . ARG A 1 198 ? -9.781 4.803 -0.717 1.00 89.69 198 ARG A CA 1
ATOM 1521 C C . ARG A 1 198 ? -10.164 3.933 -1.912 1.00 89.69 198 ARG A C 1
ATOM 1523 O O . ARG A 1 198 ? -10.777 4.441 -2.841 1.00 89.69 198 ARG A O 1
ATOM 1530 N N . ALA A 1 199 ? -9.803 2.652 -1.889 1.00 86.50 199 ALA A N 1
ATOM 1531 C CA . ALA A 1 199 ? -10.092 1.713 -2.969 1.00 86.50 199 ALA A CA 1
ATOM 1532 C C . ALA A 1 199 ? -11.549 1.215 -2.945 1.00 86.50 199 ALA A C 1
ATOM 1534 O O . ALA A 1 199 ? -12.073 0.771 -3.959 1.00 86.50 199 ALA A O 1
ATOM 1535 N N . THR A 1 200 ? -12.245 1.302 -1.810 1.00 79.19 200 THR A N 1
ATOM 1536 C CA . THR A 1 200 ? -13.648 0.871 -1.735 1.00 79.19 200 THR A CA 1
ATOM 1537 C C . THR A 1 200 ? -14.588 1.974 -2.239 1.00 79.19 200 THR A C 1
ATOM 1539 O O . THR A 1 200 ? -14.827 2.955 -1.536 1.00 79.19 200 THR A O 1
ATOM 1542 N N . ASN A 1 201 ? -15.159 1.792 -3.437 1.00 68.00 201 ASN A N 1
ATOM 1543 C CA . ASN A 1 201 ? -16.209 2.640 -4.034 1.00 68.00 201 ASN A CA 1
ATOM 1544 C C . ASN A 1 201 ? -17.359 1.768 -4.615 1.00 68.00 201 ASN A C 1
ATOM 1546 O O . ASN A 1 201 ? -17.190 0.557 -4.775 1.00 68.00 201 ASN A O 1
ATOM 1550 N N . GLN A 1 202 ? -18.521 2.373 -4.921 1.00 55.75 202 GLN A N 1
ATOM 1551 C CA . GLN A 1 202 ? -19.764 1.771 -5.451 1.00 55.75 202 GLN A CA 1
ATOM 1552 C C . GLN A 1 202 ? -19.539 0.696 -6.518 1.00 55.75 202 GLN A C 1
ATOM 1554 O O . GLN A 1 202 ? -20.246 -0.311 -6.534 1.00 55.75 202 GLN A O 1
ATOM 1559 N N . GLU A 1 203 ? -18.563 0.904 -7.397 1.00 53.66 203 GLU A N 1
ATOM 1560 C CA . GLU A 1 203 ? -18.358 0.069 -8.576 1.00 53.66 203 GLU A CA 1
ATOM 1561 C C . GLU A 1 203 ? -17.539 -1.199 -8.284 1.00 53.66 203 GLU A C 1
ATOM 1563 O O . GLU A 1 203 ? -17.749 -2.215 -8.932 1.00 53.66 203 GLU A O 1
ATOM 1568 N N . VAL A 1 204 ? -16.709 -1.231 -7.233 1.00 55.62 204 VAL A N 1
ATOM 1569 C CA . VAL A 1 204 ? -15.998 -2.460 -6.815 1.00 55.62 204 VAL A CA 1
ATOM 1570 C C . VAL A 1 204 ? -16.994 -3.530 -6.369 1.00 55.62 204 VAL A C 1
ATOM 1572 O O . VAL A 1 204 ? -16.866 -4.694 -6.732 1.00 55.62 204 VAL A O 1
ATOM 1575 N N . VAL A 1 205 ? -18.059 -3.124 -5.670 1.00 54.62 205 VAL A N 1
ATOM 1576 C CA . VAL A 1 205 ? -19.168 -4.016 -5.286 1.00 54.62 205 VAL A CA 1
ATOM 1577 C C . VAL A 1 205 ? -19.882 -4.591 -6.520 1.00 54.62 205 VAL A C 1
ATOM 1579 O O . VAL A 1 205 ? -20.392 -5.710 -6.465 1.00 54.62 205 VAL A O 1
ATOM 1582 N N . ARG A 1 206 ? -19.917 -3.848 -7.635 1.00 53.78 206 ARG A N 1
ATOM 1583 C CA . ARG A 1 206 ? -20.493 -4.301 -8.910 1.00 53.78 206 ARG A CA 1
ATOM 1584 C C . ARG A 1 206 ? -19.541 -5.207 -9.683 1.00 53.78 206 ARG A C 1
ATOM 1586 O O . ARG A 1 206 ? -19.939 -6.302 -10.064 1.00 53.78 206 ARG A O 1
ATOM 1593 N N . ILE A 1 207 ? -18.277 -4.822 -9.825 1.00 54.50 207 ILE A N 1
ATOM 1594 C CA . ILE A 1 207 ? -17.254 -5.586 -10.553 1.00 54.50 207 ILE A CA 1
ATOM 1595 C C . ILE A 1 207 ? -16.996 -6.941 -9.880 1.00 54.50 207 ILE A C 1
ATOM 1597 O O . ILE A 1 207 ? -16.952 -7.961 -10.567 1.00 54.50 207 ILE A O 1
ATOM 1601 N N . THR A 1 208 ? -16.940 -7.004 -8.544 1.00 54.31 208 THR A N 1
ATOM 1602 C CA . THR A 1 208 ? -16.853 -8.281 -7.810 1.00 54.31 208 THR A CA 1
ATOM 1603 C C . THR A 1 208 ? -18.076 -9.179 -8.046 1.00 54.31 208 THR A C 1
ATOM 1605 O O . THR A 1 208 ? -17.974 -10.395 -7.911 1.00 54.31 208 THR A O 1
ATOM 1608 N N . ARG A 1 209 ? -19.227 -8.615 -8.439 1.00 50.12 209 ARG A N 1
ATOM 1609 C CA . ARG A 1 209 ? -20.475 -9.351 -8.690 1.00 50.12 209 ARG A CA 1
ATOM 1610 C C . ARG A 1 209 ? -20.688 -9.736 -10.157 1.00 50.12 209 ARG A C 1
ATOM 1612 O O . ARG A 1 209 ? -21.380 -10.718 -10.409 1.00 50.12 209 ARG A O 1
ATOM 1619 N N . GLU A 1 210 ? -20.106 -9.000 -11.103 1.00 52.19 210 GLU A N 1
ATOM 1620 C CA . GLU A 1 210 ? -20.436 -9.100 -12.537 1.00 52.19 210 GLU A CA 1
ATOM 1621 C C . GLU A 1 210 ? -19.230 -9.420 -13.451 1.00 52.19 210 GLU A C 1
ATOM 1623 O O . GLU A 1 210 ? -19.429 -9.766 -14.612 1.00 52.19 210 GLU A O 1
ATOM 1628 N N . GLY A 1 211 ? -17.987 -9.336 -12.958 1.00 50.62 211 GLY A N 1
ATOM 1629 C CA . GLY A 1 211 ? -16.806 -9.169 -13.817 1.00 50.62 211 GLY A CA 1
ATOM 1630 C C . GLY A 1 211 ? -15.920 -10.380 -14.145 1.00 50.62 211 GLY A C 1
ATOM 1631 O O . GLY A 1 211 ? -14.942 -10.181 -14.860 1.00 50.62 211 GLY A O 1
ATOM 1632 N N . CYS A 1 212 ? -16.169 -11.606 -13.669 1.00 50.59 212 CYS A N 1
ATOM 1633 C CA . CYS A 1 212 ? -15.257 -12.726 -13.961 1.00 50.59 212 CYS A CA 1
ATOM 1634 C C . CYS A 1 212 ? -15.976 -13.968 -14.517 1.00 50.59 212 CYS A C 1
ATOM 1636 O O . CYS A 1 212 ? -17.040 -14.378 -14.065 1.00 50.59 212 CYS A O 1
ATOM 1638 N N . GLY A 1 213 ? -15.405 -14.548 -15.577 1.00 51.47 213 GLY A N 1
ATOM 1639 C CA . GLY A 1 213 ? -15.977 -15.711 -16.264 1.00 51.47 213 GLY A CA 1
ATOM 1640 C C . GLY A 1 213 ? -15.879 -17.005 -15.451 1.00 51.47 213 GLY A C 1
ATOM 1641 O O . GLY A 1 213 ? -16.659 -17.930 -15.685 1.00 51.47 213 GLY A O 1
ATOM 1642 N N . ASP A 1 214 ? -14.959 -17.062 -14.480 1.00 61.12 214 ASP A N 1
ATOM 1643 C CA . ASP A 1 214 ? -14.802 -18.197 -13.576 1.00 61.12 214 ASP A CA 1
ATOM 1644 C C . ASP A 1 214 ? -15.538 -17.952 -12.252 1.00 61.12 214 ASP A C 1
ATOM 1646 O O . ASP A 1 214 ? -15.151 -17.134 -11.411 1.00 61.12 214 ASP A O 1
ATOM 1650 N N . LYS A 1 215 ? -16.618 -18.709 -12.060 1.00 64.62 215 LYS A N 1
ATOM 1651 C CA . LYS A 1 215 ? -17.491 -18.611 -10.886 1.00 64.62 215 LYS A CA 1
ATOM 1652 C C . LYS A 1 215 ? -16.756 -18.918 -9.577 1.00 64.62 215 LYS A C 1
ATOM 1654 O O . LYS A 1 215 ? -17.181 -18.414 -8.539 1.00 64.62 215 LYS A O 1
ATOM 1659 N N . SER A 1 216 ? -15.690 -19.725 -9.607 1.00 67.81 216 SER A N 1
ATOM 1660 C CA . SER A 1 216 ? -14.948 -20.106 -8.397 1.00 67.81 216 SER A CA 1
ATOM 1661 C C . SER A 1 216 ? -14.134 -18.934 -7.847 1.00 67.81 216 SER A C 1
ATOM 1663 O O . SER A 1 216 ? -14.306 -18.548 -6.691 1.00 67.81 216 SER A O 1
ATOM 1665 N N . LEU A 1 217 ? -13.323 -18.305 -8.703 1.00 67.12 217 LEU A N 1
ATOM 1666 C CA . LEU A 1 217 ? -12.494 -17.149 -8.344 1.00 67.12 217 LEU A CA 1
ATOM 1667 C C . LEU A 1 217 ? -13.348 -15.933 -7.954 1.00 67.12 217 LEU A C 1
ATOM 1669 O O . LEU A 1 217 ? -12.995 -15.182 -7.040 1.00 67.12 217 LEU A O 1
ATOM 1673 N N . MET A 1 218 ? -14.515 -15.768 -8.592 1.00 68.50 218 MET A N 1
ATOM 1674 C CA . MET A 1 218 ? -15.501 -14.766 -8.179 1.00 68.50 218 MET A CA 1
ATOM 1675 C C . MET A 1 218 ? -15.997 -14.988 -6.758 1.00 68.50 218 MET A C 1
ATOM 1677 O O . MET A 1 218 ? -16.081 -14.033 -5.985 1.00 68.50 218 MET A O 1
ATOM 1681 N N . LEU A 1 219 ? -16.358 -16.225 -6.413 1.00 69.62 219 LEU A N 1
ATOM 1682 C CA . LEU A 1 219 ? -16.930 -16.535 -5.108 1.00 69.62 219 LEU A CA 1
ATOM 1683 C C . LEU A 1 219 ? -15.913 -16.302 -3.986 1.00 69.62 219 LEU A C 1
ATOM 1685 O O . LEU A 1 219 ? -16.263 -15.732 -2.951 1.00 69.62 219 LEU A O 1
ATOM 1689 N N . GLU A 1 220 ? -14.660 -16.693 -4.209 1.00 76.44 220 GLU A N 1
ATOM 1690 C CA . GLU A 1 220 ? -13.556 -16.476 -3.273 1.00 76.44 220 GLU A CA 1
ATOM 1691 C C . GLU A 1 220 ? -13.270 -14.982 -3.077 1.00 76.44 220 GLU A C 1
ATOM 1693 O O . GLU A 1 220 ? -13.350 -14.483 -1.952 1.00 76.44 220 GLU A O 1
ATOM 1698 N N . SER A 1 221 ? -13.086 -14.233 -4.168 1.00 75.06 221 SER A N 1
ATOM 1699 C CA . SER A 1 221 ? -12.881 -12.775 -4.129 1.00 75.06 221 SER A CA 1
ATOM 1700 C C . SER A 1 221 ? -14.038 -12.053 -3.430 1.00 75.06 221 SER A C 1
ATOM 1702 O O . SER A 1 221 ? -13.832 -11.154 -2.612 1.00 75.06 221 SER A O 1
ATOM 1704 N N . THR A 1 222 ? -15.272 -12.495 -3.690 1.00 78.75 222 THR A N 1
ATOM 1705 C CA . THR A 1 222 ? -16.477 -11.987 -3.024 1.00 78.75 222 THR A CA 1
ATOM 1706 C C . THR A 1 222 ? -16.443 -12.284 -1.527 1.00 78.75 222 THR A C 1
ATOM 1708 O O . THR A 1 222 ? -16.737 -11.405 -0.717 1.00 78.75 222 THR A O 1
ATOM 1711 N N . SER A 1 223 ? -16.075 -13.501 -1.129 1.00 83.50 223 SER A N 1
ATOM 1712 C CA . SER A 1 223 ? -15.954 -13.902 0.276 1.00 83.50 223 SER A CA 1
ATOM 1713 C C . SER A 1 223 ? -14.906 -13.065 1.017 1.00 83.50 223 SER A C 1
ATOM 1715 O O . SER A 1 223 ? -15.212 -12.513 2.078 1.00 83.50 223 SER A O 1
ATOM 1717 N N . HIS A 1 224 ? -13.707 -12.892 0.447 1.00 85.25 224 HIS A N 1
ATOM 1718 C CA . HIS A 1 224 ? -12.668 -12.038 1.033 1.00 85.25 224 HIS A CA 1
ATOM 1719 C C . HIS A 1 224 ? -13.128 -10.587 1.157 1.00 85.25 224 HIS A C 1
ATOM 1721 O O . HIS A 1 224 ? -12.979 -9.998 2.227 1.00 85.25 224 HIS A O 1
ATOM 1727 N N . PHE A 1 225 ? -13.780 -10.037 0.130 1.00 86.31 225 PHE A N 1
ATOM 1728 C CA . PHE A 1 225 ? -14.322 -8.681 0.180 1.00 86.31 225 PHE A CA 1
ATOM 1729 C C . PHE A 1 225 ? -15.315 -8.491 1.340 1.00 86.31 225 PHE A C 1
ATOM 1731 O O . PHE A 1 225 ? -15.172 -7.563 2.139 1.00 86.31 225 PHE A O 1
ATOM 1738 N N . HIS A 1 226 ? -16.279 -9.405 1.500 1.00 84.56 226 HIS A N 1
ATOM 1739 C CA . HIS A 1 226 ? -17.248 -9.339 2.601 1.00 84.56 226 HIS A CA 1
ATOM 1740 C C . HIS A 1 226 ? -16.577 -9.474 3.978 1.00 84.56 226 HIS A C 1
ATOM 1742 O O . HIS A 1 226 ? -16.963 -8.783 4.926 1.00 84.56 226 HIS A O 1
ATOM 1748 N N . LYS A 1 227 ? -15.561 -10.341 4.109 1.00 89.50 227 LYS A N 1
ATOM 1749 C CA . LYS A 1 227 ? -14.771 -10.468 5.346 1.00 89.50 227 LYS A CA 1
ATOM 1750 C C . LYS A 1 227 ? -14.042 -9.161 5.668 1.00 89.50 227 LYS A C 1
ATOM 1752 O O . LYS A 1 227 ? -14.148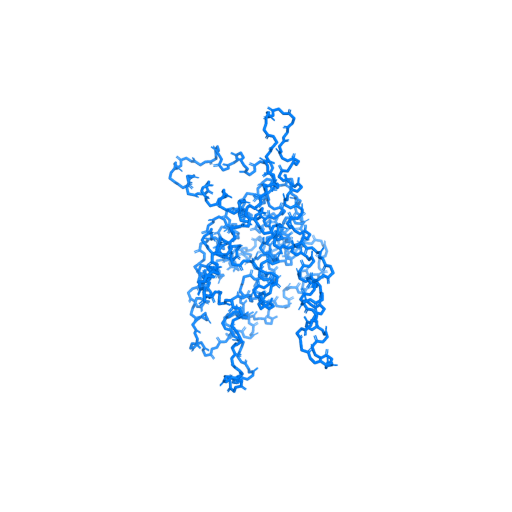 -8.688 6.798 1.00 89.50 227 LYS A O 1
ATOM 1757 N N . ILE A 1 228 ? -13.360 -8.561 4.689 1.00 91.25 228 ILE A N 1
ATOM 1758 C CA . ILE A 1 228 ? -12.662 -7.276 4.839 1.00 91.25 228 ILE A CA 1
ATOM 1759 C C . ILE A 1 228 ? -13.648 -6.190 5.272 1.00 91.25 228 ILE A C 1
ATOM 1761 O O . ILE A 1 228 ? -13.396 -5.508 6.262 1.00 91.25 228 ILE A O 1
ATOM 1765 N N . GLN A 1 229 ? -14.804 -6.082 4.611 1.00 88.88 229 GLN A N 1
ATOM 1766 C CA . GLN A 1 229 ? -15.841 -5.116 4.976 1.00 88.88 229 GLN A CA 1
ATOM 1767 C C . GLN A 1 229 ? -16.299 -5.277 6.428 1.00 88.88 229 GLN A C 1
ATOM 1769 O O . GLN A 1 229 ? -16.338 -4.304 7.183 1.00 88.88 229 GLN A O 1
ATOM 1774 N N . LYS A 1 230 ? -16.612 -6.509 6.846 1.00 89.31 230 LYS A N 1
ATOM 1775 C CA . LYS A 1 230 ? -17.028 -6.798 8.223 1.00 89.31 230 LYS A CA 1
ATOM 1776 C C . LYS A 1 230 ? -15.943 -6.419 9.234 1.00 89.31 230 LYS A C 1
ATOM 1778 O O . LYS A 1 230 ? -16.260 -5.859 10.281 1.00 89.31 230 LYS A O 1
ATOM 1783 N N . LEU A 1 231 ? -14.678 -6.717 8.936 1.00 92.56 231 LEU A N 1
ATOM 1784 C CA . LEU A 1 231 ? -13.555 -6.420 9.824 1.00 92.56 231 LEU A CA 1
ATOM 1785 C C . LEU A 1 231 ? -13.257 -4.917 9.904 1.00 92.56 231 LEU A C 1
ATOM 1787 O O . LEU A 1 231 ? -13.065 -4.408 11.004 1.00 92.56 231 LEU A O 1
ATOM 1791 N N . MET A 1 232 ? -13.306 -4.190 8.783 1.00 93.06 232 MET A N 1
ATOM 1792 C CA . MET A 1 232 ? -13.188 -2.726 8.757 1.00 93.06 232 MET A CA 1
ATOM 1793 C C . MET A 1 232 ? -14.261 -2.064 9.632 1.00 93.06 232 MET A C 1
ATOM 1795 O O . MET A 1 232 ? -13.952 -1.200 10.450 1.00 93.06 232 MET A O 1
ATOM 1799 N N . LEU A 1 233 ? -15.518 -2.510 9.530 1.00 90.12 233 LEU A N 1
ATOM 1800 C CA . LEU A 1 233 ? -16.601 -2.002 10.380 1.00 90.12 233 LEU A CA 1
ATOM 1801 C C . LEU A 1 233 ? -16.421 -2.392 11.856 1.00 90.12 233 LEU A C 1
ATOM 1803 O O . LEU A 1 233 ? -16.663 -1.572 12.738 1.00 90.12 233 LEU A O 1
ATOM 1807 N N . ALA A 1 234 ? -15.944 -3.605 12.148 1.00 90.44 234 ALA A N 1
ATOM 1808 C CA . ALA A 1 234 ? -15.662 -4.028 13.521 1.00 90.44 234 ALA A CA 1
ATOM 1809 C C . ALA A 1 234 ? -14.538 -3.202 14.176 1.00 90.44 234 ALA A C 1
ATOM 1811 O O . ALA A 1 234 ? -14.599 -2.911 15.372 1.00 90.44 234 ALA A O 1
ATOM 1812 N N . LEU A 1 235 ? -13.525 -2.793 13.403 1.00 92.25 235 LEU A N 1
ATOM 1813 C CA . LEU A 1 235 ? -12.437 -1.937 13.882 1.00 92.25 235 LEU A CA 1
ATOM 1814 C C . LEU A 1 235 ? -12.913 -0.529 14.248 1.00 92.25 235 LEU A C 1
ATOM 1816 O O . LEU A 1 235 ? -12.353 0.063 15.170 1.00 92.25 235 LEU A O 1
ATOM 1820 N N . LEU A 1 236 ? -13.963 -0.014 13.598 1.00 90.25 236 LEU A N 1
ATOM 1821 C CA . LEU A 1 236 ? -14.517 1.310 13.896 1.00 90.25 236 LEU A CA 1
ATOM 1822 C C . LEU A 1 236 ? -14.892 1.449 15.382 1.00 90.25 236 LEU A C 1
ATOM 1824 O O . LEU A 1 236 ? -14.591 2.467 15.998 1.00 90.25 236 LEU A O 1
ATOM 1828 N N . GLY A 1 237 ? -15.472 0.401 15.979 1.00 85.62 237 GLY A N 1
ATOM 1829 C CA . GLY A 1 237 ? -15.808 0.374 17.408 1.00 85.62 237 GLY A CA 1
ATOM 1830 C C . GLY A 1 237 ? -14.602 0.218 18.344 1.00 85.62 237 GLY A C 1
ATOM 1831 O O . GLY A 1 237 ? -14.690 0.572 19.516 1.00 85.62 237 GLY A O 1
ATOM 1832 N N . ARG A 1 238 ? -13.464 -0.288 17.848 1.00 87.81 238 ARG A N 1
ATOM 1833 C CA . ARG A 1 238 ? -12.225 -0.453 18.633 1.00 87.81 238 ARG A CA 1
ATOM 1834 C C . ARG A 1 238 ? -11.358 0.807 18.637 1.00 87.81 238 ARG A C 1
ATOM 1836 O O . ARG A 1 238 ? -10.628 1.035 19.594 1.00 87.81 238 ARG A O 1
ATOM 1843 N N . PHE A 1 239 ? -11.435 1.613 17.581 1.00 89.38 239 PHE A N 1
ATOM 1844 C CA . PHE A 1 239 ? -10.629 2.821 17.376 1.00 89.38 239 PHE A CA 1
ATOM 1845 C C . PHE A 1 239 ? -11.434 4.103 17.634 1.00 89.38 239 PHE A C 1
ATOM 1847 O O . PHE A 1 239 ? -11.392 5.060 16.855 1.00 89.38 239 PHE A O 1
ATOM 1854 N N . VAL A 1 240 ? -12.167 4.123 18.750 1.00 84.62 240 VAL A N 1
ATOM 1855 C CA . VAL A 1 240 ? -12.906 5.300 19.219 1.00 84.62 240 VAL A CA 1
ATOM 1856 C C . VAL A 1 240 ? -11.964 6.194 20.016 1.00 84.62 240 VAL A C 1
ATOM 1858 O O . VAL A 1 240 ? -11.388 5.774 21.019 1.00 84.62 240 VAL A O 1
ATOM 1861 N N . LEU A 1 241 ? -11.809 7.440 19.572 1.00 80.88 241 LEU A N 1
ATOM 1862 C CA . LEU A 1 241 ? -11.019 8.428 20.295 1.00 80.88 241 LEU A CA 1
ATOM 1863 C C . LEU A 1 241 ? -11.766 8.827 21.577 1.00 80.88 241 LEU A C 1
ATOM 1865 O O . LEU A 1 241 ? -12.815 9.465 21.515 1.00 80.88 241 LEU A O 1
ATOM 1869 N N . SER A 1 242 ? -11.218 8.465 22.734 1.00 81.62 242 SER A N 1
ATOM 1870 C CA . SER A 1 242 ? -11.710 8.903 24.040 1.00 81.62 242 SER A CA 1
ATOM 1871 C C . SER A 1 242 ? -10.555 9.416 24.901 1.00 81.62 242 SER A C 1
ATOM 1873 O O . SER A 1 242 ? -9.393 9.057 24.685 1.00 81.62 242 SER A O 1
ATOM 1875 N N . GLU A 1 243 ? -10.864 10.238 25.908 1.00 78.69 243 GLU A N 1
ATOM 1876 C CA . GLU A 1 243 ? -9.853 10.689 26.868 1.00 78.69 243 GLU A CA 1
ATOM 1877 C C . GLU A 1 243 ? -9.212 9.530 27.635 1.00 78.69 243 GLU A C 1
ATOM 1879 O O . GLU A 1 243 ? -8.033 9.609 27.971 1.00 78.69 243 GLU A O 1
ATOM 1884 N N . THR A 1 244 ? -9.961 8.461 27.926 1.00 79.31 244 THR A N 1
ATOM 1885 C CA . THR A 1 244 ? -9.426 7.301 28.648 1.00 79.31 244 THR A CA 1
ATOM 1886 C C . THR A 1 244 ? -8.462 6.522 27.767 1.00 79.31 244 THR A C 1
ATOM 1888 O O . THR A 1 244 ? -7.352 6.239 28.194 1.00 79.31 244 THR A O 1
ATOM 1891 N N . THR A 1 245 ? -8.815 6.290 26.502 1.00 79.19 245 THR A N 1
ATOM 1892 C CA . THR A 1 245 ? -7.946 5.603 25.541 1.00 79.19 245 THR A CA 1
ATOM 1893 C C . THR A 1 245 ? -6.672 6.399 25.276 1.00 79.19 245 THR A C 1
ATOM 1895 O O . THR A 1 245 ? -5.589 5.825 25.241 1.00 79.19 245 THR A O 1
ATOM 1898 N N . LEU A 1 246 ? -6.765 7.727 25.147 1.00 79.75 246 LEU A N 1
ATOM 1899 C CA . LEU A 1 246 ? -5.583 8.573 24.986 1.00 79.75 246 LEU A CA 1
ATOM 1900 C C . LEU A 1 246 ? -4.698 8.537 26.240 1.00 79.75 246 LEU A C 1
ATOM 1902 O O . LEU A 1 246 ? -3.482 8.399 26.119 1.00 79.75 246 LEU A O 1
ATOM 1906 N N . LYS A 1 247 ? -5.302 8.585 27.438 1.00 79.62 247 LYS A N 1
ATOM 1907 C CA . LYS A 1 247 ? -4.583 8.417 28.709 1.00 79.62 247 LYS A CA 1
ATOM 1908 C C . LYS A 1 247 ? -3.886 7.061 28.774 1.00 79.62 247 LYS A C 1
ATOM 1910 O O . LYS A 1 247 ? -2.704 7.047 29.092 1.00 79.62 247 LYS A O 1
ATOM 1915 N N . ASP A 1 248 ? -4.543 5.972 28.388 1.00 79.12 248 ASP A N 1
ATOM 1916 C CA . ASP A 1 248 ? -3.977 4.616 28.387 1.00 79.12 248 ASP A CA 1
ATOM 1917 C C . ASP A 1 248 ? -2.831 4.447 27.378 1.00 79.12 248 ASP A C 1
ATOM 1919 O O . ASP A 1 248 ? -1.818 3.811 27.669 1.00 79.12 248 ASP A O 1
ATOM 1923 N N . LEU A 1 249 ? -2.940 5.078 26.207 1.00 76.75 249 LEU A N 1
ATOM 1924 C CA . LEU A 1 249 ? -1.851 5.140 25.228 1.00 76.75 249 LEU A CA 1
ATOM 1925 C C . LEU A 1 249 ? -0.654 5.957 25.747 1.00 76.75 249 LEU A C 1
ATOM 1927 O O . LEU A 1 249 ? 0.485 5.693 25.362 1.00 76.75 249 LEU A O 1
ATOM 1931 N N . THR A 1 250 ? -0.900 6.932 26.629 1.00 72.62 250 THR A N 1
ATOM 1932 C CA . THR A 1 250 ? 0.137 7.784 27.237 1.00 72.62 250 THR A CA 1
ATOM 1933 C C . THR A 1 250 ? 0.643 7.301 28.599 1.00 72.62 250 THR A C 1
ATOM 1935 O O . THR A 1 250 ? 1.661 7.806 29.065 1.00 72.62 250 THR A O 1
ATOM 1938 N N . SER A 1 251 ? -0.034 6.360 29.264 1.00 66.12 251 SER A N 1
ATOM 1939 C CA . SER A 1 251 ? 0.272 5.951 30.644 1.00 66.12 251 SER A CA 1
ATOM 1940 C C . SER A 1 251 ? 1.358 4.875 30.725 1.00 66.12 251 SER A C 1
ATOM 1942 O O . SER A 1 251 ? 1.950 4.678 31.786 1.00 66.12 251 SER A O 1
ATOM 1944 N N . SER A 1 252 ? 1.712 4.233 29.607 1.00 54.22 252 SER A N 1
ATOM 1945 C CA . SER A 1 252 ? 2.876 3.346 29.538 1.00 54.22 252 SER A CA 1
ATOM 1946 C C . SER A 1 252 ? 4.190 4.137 29.343 1.00 54.22 252 SER A C 1
ATOM 1948 O O . SER A 1 252 ? 4.436 4.662 28.257 1.00 54.22 252 SER A O 1
ATOM 1950 N N . ALA A 1 253 ? 5.033 4.164 30.387 1.00 48.19 253 ALA A N 1
ATOM 1951 C CA . ALA A 1 253 ? 6.500 4.400 30.420 1.00 48.19 253 ALA A CA 1
ATOM 1952 C C . ALA A 1 253 ? 7.097 5.837 30.440 1.00 48.19 253 ALA A C 1
ATOM 1954 O O . ALA A 1 253 ? 6.825 6.620 29.550 1.00 48.19 253 ALA A O 1
ATOM 1955 N N . ASP A 1 254 ? 7.930 6.097 31.467 1.00 49.88 254 ASP A N 1
ATOM 1956 C CA . ASP A 1 254 ? 8.997 7.106 31.732 1.00 49.88 254 ASP A CA 1
ATOM 1957 C C . ASP A 1 254 ? 9.141 8.441 30.933 1.00 49.88 254 ASP A C 1
ATOM 1959 O O . ASP A 1 254 ? 8.784 8.556 29.765 1.00 49.88 254 ASP A O 1
ATOM 1963 N N . PRO A 1 255 ? 9.703 9.510 31.550 1.00 57.25 255 PRO A N 1
ATOM 1964 C CA . PRO A 1 255 ? 9.755 10.863 30.983 1.00 57.25 255 PRO A CA 1
ATOM 1965 C C . PRO A 1 255 ? 10.898 11.133 29.974 1.00 57.25 255 PRO A C 1
ATOM 1967 O O . PRO A 1 255 ? 11.205 12.310 29.742 1.00 57.25 255 PRO A O 1
ATOM 1970 N N . ASP A 1 256 ? 11.519 10.114 29.366 1.00 65.25 256 ASP A N 1
ATOM 1971 C CA . ASP A 1 256 ? 12.624 10.296 28.405 1.00 65.25 256 ASP A CA 1
ATOM 1972 C C . ASP A 1 256 ? 12.163 10.896 27.052 1.00 65.25 256 ASP A C 1
ATOM 1974 O O . ASP A 1 256 ? 10.994 10.812 26.667 1.00 65.25 256 ASP A O 1
ATOM 1978 N N . ARG A 1 257 ? 13.071 11.554 26.314 1.00 60.34 257 ARG A N 1
ATOM 1979 C CA . ARG A 1 257 ? 12.773 12.175 25.005 1.00 60.34 257 ARG A CA 1
ATOM 1980 C C . ARG A 1 257 ? 12.447 11.143 23.922 1.00 60.34 257 ARG A C 1
ATOM 1982 O O . ARG A 1 257 ? 11.530 11.391 23.142 1.00 60.34 257 ARG A O 1
ATOM 1989 N N . SER A 1 258 ? 13.150 10.009 23.900 1.00 62.69 258 SER A N 1
ATOM 1990 C CA . SER A 1 258 ? 12.923 8.929 22.925 1.00 62.69 258 SER A CA 1
ATOM 1991 C C . SER A 1 258 ? 11.505 8.344 23.038 1.00 62.69 258 SER A C 1
ATOM 1993 O O . SER A 1 258 ? 10.819 8.120 22.037 1.00 62.69 258 SER A O 1
ATOM 1995 N N . ASP A 1 259 ? 11.006 8.227 24.269 1.00 72.25 259 ASP A N 1
ATOM 1996 C CA . ASP A 1 259 ? 9.649 7.772 24.557 1.00 72.25 259 ASP A CA 1
ATOM 1997 C C . ASP A 1 259 ? 8.584 8.789 24.121 1.00 72.25 259 ASP A C 1
ATOM 1999 O O . ASP A 1 259 ? 7.497 8.394 23.693 1.00 72.25 259 ASP A O 1
ATOM 2003 N N . ARG A 1 260 ? 8.874 10.099 24.146 1.00 78.25 260 ARG A N 1
ATOM 2004 C CA . ARG A 1 260 ? 7.931 11.133 23.672 1.00 78.25 260 ARG A CA 1
ATOM 2005 C C . ARG A 1 260 ? 7.694 11.075 22.167 1.00 78.25 260 ARG A C 1
ATOM 2007 O O . ARG A 1 260 ? 6.542 11.165 21.750 1.00 78.25 260 ARG A O 1
ATOM 2014 N N . GLU A 1 261 ? 8.746 10.925 21.365 1.00 82.00 261 GLU A N 1
ATOM 2015 C CA . GLU A 1 261 ? 8.625 10.813 19.903 1.00 82.00 261 GLU A CA 1
ATOM 2016 C C . GLU A 1 261 ? 7.856 9.547 19.521 1.00 82.00 261 GLU A C 1
ATOM 2018 O O . GLU A 1 261 ? 6.880 9.608 18.772 1.00 82.00 261 GLU A O 1
ATOM 2023 N N . ARG A 1 262 ? 8.206 8.417 20.146 1.00 81.56 262 ARG A N 1
ATOM 2024 C CA . ARG A 1 262 ? 7.496 7.147 19.964 1.00 81.56 262 ARG A CA 1
ATOM 2025 C C . ARG A 1 262 ? 6.017 7.250 20.351 1.00 81.56 262 ARG A C 1
ATOM 2027 O O . ARG A 1 262 ? 5.160 6.713 19.653 1.00 81.56 262 ARG A O 1
ATOM 2034 N N . ARG A 1 263 ? 5.690 7.949 21.444 1.00 81.81 263 ARG A N 1
ATOM 2035 C CA . ARG A 1 263 ? 4.300 8.213 21.865 1.00 81.81 263 ARG A CA 1
ATOM 2036 C C . ARG A 1 263 ? 3.546 9.056 20.847 1.00 81.81 263 ARG A C 1
ATOM 2038 O O . ARG A 1 263 ? 2.421 8.705 20.496 1.00 81.81 263 ARG A O 1
ATOM 2045 N N . ALA A 1 264 ? 4.152 10.143 20.374 1.00 87.00 264 ALA A N 1
ATOM 2046 C CA . ALA A 1 264 ? 3.551 10.995 19.354 1.00 87.00 264 ALA A CA 1
ATOM 2047 C C . ALA A 1 264 ? 3.246 10.192 18.081 1.00 87.00 264 ALA A C 1
ATOM 2049 O O . ALA A 1 264 ? 2.160 10.316 17.521 1.00 87.00 264 ALA A O 1
ATOM 2050 N N . GLU A 1 265 ? 4.157 9.305 17.681 1.00 89.56 265 GLU A N 1
ATOM 2051 C CA . GLU A 1 265 ? 3.982 8.438 16.519 1.00 89.56 265 GLU A CA 1
ATOM 2052 C C . GLU A 1 265 ? 2.857 7.407 16.703 1.00 89.56 265 GLU A C 1
ATOM 2054 O O . GLU A 1 265 ? 2.041 7.219 15.798 1.00 89.56 265 GLU A O 1
ATOM 2059 N N . VAL A 1 266 ? 2.743 6.786 17.883 1.00 89.38 266 VAL A N 1
ATOM 2060 C CA . VAL A 1 266 ? 1.619 5.890 18.214 1.00 89.38 266 VAL A CA 1
ATOM 2061 C C . VAL A 1 266 ? 0.283 6.633 18.145 1.00 89.38 266 VAL A C 1
ATOM 2063 O O . VAL A 1 266 ? -0.662 6.130 17.538 1.00 89.38 266 VAL A O 1
ATOM 2066 N N . ILE A 1 267 ? 0.200 7.837 18.720 1.00 90.06 267 ILE A N 1
ATOM 2067 C CA . ILE A 1 267 ? -1.024 8.653 18.713 1.00 90.06 267 ILE A CA 1
ATOM 2068 C C . ILE A 1 267 ? -1.387 9.075 17.286 1.00 90.06 267 ILE A C 1
ATOM 2070 O O . ILE A 1 267 ? -2.545 8.950 16.889 1.00 90.06 267 ILE A O 1
ATOM 2074 N N . LEU A 1 268 ? -0.410 9.533 16.498 1.00 92.56 268 LEU A N 1
ATOM 2075 C CA . LEU A 1 268 ? -0.624 9.914 15.103 1.00 92.56 268 LEU A CA 1
ATOM 2076 C C . LEU A 1 268 ? -1.151 8.728 14.289 1.00 92.56 268 LEU A C 1
ATOM 2078 O O . LEU A 1 268 ? -2.144 8.864 13.577 1.00 92.56 268 LEU A O 1
ATOM 2082 N N . THR A 1 269 ? -0.528 7.558 14.445 1.00 93.38 269 THR A N 1
ATOM 2083 C CA . THR A 1 269 ? -0.927 6.333 13.740 1.00 93.38 269 THR A CA 1
ATOM 2084 C C . THR A 1 269 ? -2.340 5.906 14.149 1.00 93.38 269 THR A C 1
ATOM 2086 O O . THR A 1 269 ? -3.157 5.577 13.291 1.00 93.38 269 THR A O 1
ATOM 2089 N N . PHE A 1 270 ? -2.674 5.983 15.444 1.00 93.44 270 PHE A N 1
ATOM 2090 C CA . PHE A 1 270 ? -4.030 5.738 15.944 1.00 93.44 270 PHE A CA 1
ATOM 2091 C C . PHE A 1 270 ? -5.052 6.673 15.283 1.00 93.44 270 PHE A C 1
ATOM 2093 O O . PHE A 1 270 ? -6.058 6.209 14.750 1.00 93.44 270 PHE A O 1
ATOM 2100 N N . MET A 1 271 ? -4.783 7.983 15.266 1.00 93.00 271 MET A N 1
ATOM 2101 C CA . MET A 1 271 ? -5.688 8.968 14.667 1.00 93.00 271 MET A CA 1
ATOM 2102 C C . MET A 1 271 ? -5.856 8.755 13.160 1.00 93.00 271 MET A C 1
ATOM 2104 O O . MET A 1 271 ? -6.965 8.885 12.641 1.00 93.00 271 MET A O 1
ATOM 2108 N N . GLN A 1 272 ? -4.780 8.392 12.457 1.00 95.62 272 GLN A N 1
ATOM 2109 C CA . GLN A 1 272 ? -4.832 8.048 11.038 1.00 95.62 272 GLN A CA 1
ATOM 2110 C C . GLN A 1 272 ? -5.704 6.812 10.789 1.00 95.62 272 GLN A C 1
ATOM 2112 O O . GLN A 1 272 ? -6.530 6.844 9.879 1.00 95.62 272 GLN A O 1
ATOM 2117 N N . ILE A 1 273 ? -5.588 5.762 11.613 1.00 96.25 273 ILE A N 1
ATOM 2118 C CA . ILE A 1 273 ? -6.466 4.582 11.535 1.00 96.25 273 ILE A CA 1
ATOM 2119 C C . ILE A 1 273 ? -7.924 4.994 11.742 1.00 96.25 273 ILE A C 1
ATOM 2121 O O . ILE A 1 273 ? -8.766 4.674 10.906 1.00 96.25 273 ILE A O 1
ATOM 2125 N N . SER A 1 274 ? -8.233 5.747 12.803 1.00 94.31 274 SER A N 1
ATOM 2126 C CA . SER A 1 274 ? -9.595 6.238 13.051 1.00 94.31 274 SER A CA 1
ATOM 2127 C C . SER A 1 274 ? -10.136 7.032 11.854 1.00 94.31 274 SER A C 1
ATOM 2129 O O . SER A 1 274 ? -11.263 6.796 11.419 1.00 94.31 274 SER A O 1
ATOM 2131 N N . GLY A 1 275 ? -9.327 7.921 11.268 1.00 94.94 275 GLY A N 1
ATOM 2132 C CA . GLY A 1 275 ? -9.689 8.680 10.069 1.00 94.94 275 GLY A CA 1
ATOM 2133 C C . GLY A 1 275 ? -9.978 7.789 8.857 1.00 94.94 275 GLY A C 1
ATOM 2134 O O . GLY A 1 275 ? -10.990 7.982 8.182 1.00 94.94 275 GLY A O 1
ATOM 2135 N N . ASN A 1 276 ? -9.142 6.776 8.614 1.00 95.44 276 ASN A N 1
ATOM 2136 C CA . ASN A 1 276 ? -9.339 5.806 7.535 1.00 95.44 276 ASN A CA 1
ATOM 2137 C C . ASN A 1 276 ? -10.630 4.996 7.722 1.00 95.44 276 ASN A C 1
ATOM 2139 O O . ASN A 1 276 ? -11.379 4.801 6.769 1.00 95.44 276 ASN A O 1
ATOM 2143 N N . LEU A 1 277 ? -10.919 4.546 8.946 1.00 94.38 277 LEU A N 1
ATOM 2144 C CA . LEU A 1 277 ? -12.122 3.767 9.259 1.00 94.38 277 LEU A CA 1
ATOM 2145 C C . LEU A 1 277 ? -13.400 4.598 9.084 1.00 94.38 277 LEU A C 1
ATOM 2147 O O . LEU A 1 277 ? -14.382 4.111 8.523 1.00 94.38 277 LEU A O 1
ATOM 2151 N N . VAL A 1 278 ? -13.382 5.868 9.500 1.00 92.44 278 VAL A N 1
ATOM 2152 C CA . VAL A 1 278 ? -14.496 6.802 9.267 1.00 92.44 278 VAL A CA 1
ATOM 2153 C C . VAL A 1 278 ? -14.659 7.097 7.774 1.00 92.44 278 VAL A C 1
ATOM 2155 O O . VAL A 1 278 ? -15.784 7.111 7.277 1.00 92.44 278 VAL A O 1
ATOM 2158 N N . MET A 1 279 ? -13.558 7.283 7.038 1.00 91.56 279 MET A N 1
ATOM 2159 C CA . MET A 1 279 ? -13.587 7.446 5.581 1.00 91.56 279 MET A CA 1
ATOM 2160 C C . MET A 1 279 ? -14.194 6.218 4.896 1.00 91.56 279 MET A C 1
ATOM 2162 O O . MET A 1 279 ? -15.064 6.370 4.043 1.00 91.56 279 MET A O 1
ATOM 2166 N N . TYR A 1 280 ? -13.801 5.013 5.310 1.00 90.75 280 TYR A N 1
ATOM 2167 C CA . TYR A 1 280 ? -14.371 3.766 4.809 1.00 90.75 280 TYR A CA 1
ATOM 2168 C C . TYR A 1 280 ? -15.881 3.686 5.073 1.00 90.75 280 TYR A C 1
ATOM 2170 O O . TYR A 1 280 ? -16.659 3.435 4.153 1.00 90.75 280 TYR A O 1
ATOM 2178 N N . ALA A 1 281 ? -16.316 3.966 6.307 1.00 88.44 281 ALA A N 1
ATOM 2179 C CA . ALA A 1 281 ? -17.734 3.981 6.662 1.00 88.44 281 ALA A CA 1
ATOM 2180 C C . ALA A 1 281 ? -18.519 5.014 5.837 1.00 88.44 281 ALA A C 1
ATOM 2182 O O . ALA A 1 281 ? -19.597 4.706 5.329 1.00 88.44 281 ALA A O 1
ATOM 2183 N N . ARG A 1 282 ? -17.962 6.217 5.637 1.00 86.62 282 ARG A N 1
ATOM 2184 C CA . ARG A 1 282 ? -18.541 7.246 4.762 1.00 86.62 282 ARG A CA 1
ATOM 2185 C C . ARG A 1 282 ? -18.694 6.736 3.330 1.00 86.62 282 ARG A C 1
ATOM 2187 O O . ARG A 1 282 ? -19.775 6.890 2.768 1.00 86.62 282 ARG A O 1
ATOM 2194 N N . ASN A 1 283 ? -17.653 6.125 2.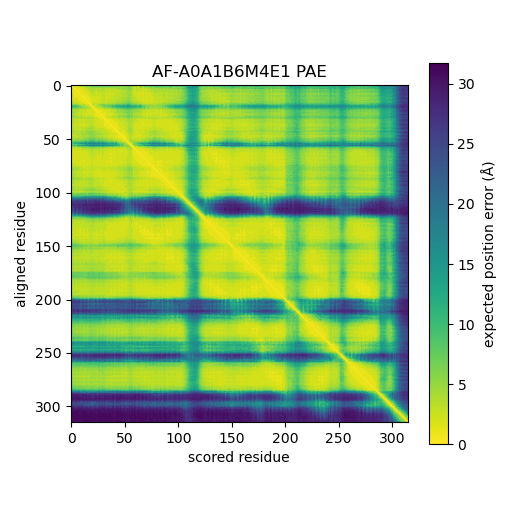767 1.00 84.88 283 ASN A N 1
ATOM 2195 C CA . ASN A 1 283 ? -17.663 5.603 1.400 1.00 84.88 283 ASN A CA 1
ATOM 2196 C C . ASN A 1 283 ? -18.697 4.475 1.231 1.00 84.88 283 ASN A C 1
ATOM 2198 O O . ASN A 1 283 ? -19.357 4.379 0.195 1.00 84.88 283 ASN A O 1
ATOM 2202 N N . LEU A 1 284 ? -18.914 3.660 2.268 1.00 80.44 284 LEU A N 1
ATOM 2203 C CA . LEU A 1 284 ? -19.957 2.631 2.283 1.00 80.44 284 LEU A CA 1
ATOM 2204 C C . LEU A 1 284 ? -21.386 3.222 2.309 1.00 80.44 284 LEU A C 1
ATOM 2206 O O . LEU A 1 284 ? -22.298 2.712 1.658 1.00 80.44 284 LEU A O 1
ATOM 2210 N N . VAL A 1 285 ? -21.591 4.330 3.027 1.00 78.75 285 VAL A N 1
ATOM 2211 C CA . VAL A 1 285 ? -22.887 5.034 3.054 1.00 78.75 285 VAL A CA 1
ATOM 2212 C C . VAL A 1 285 ? -23.162 5.739 1.747 1.00 78.75 285 VAL A C 1
ATOM 2214 O O . VAL A 1 285 ? -24.239 5.573 1.185 1.00 78.75 285 VAL A O 1
ATOM 2217 N N . SER A 1 286 ? -22.192 6.502 1.238 1.00 75.62 286 SER A N 1
ATOM 2218 C CA . SER A 1 286 ? -22.345 7.183 -0.047 1.00 75.62 286 SER A CA 1
ATOM 2219 C C . SER A 1 286 ? -22.540 6.189 -1.186 1.00 75.62 286 SER A C 1
ATOM 2221 O O . SER A 1 286 ? -23.143 6.533 -2.199 1.00 75.62 286 SER A O 1
ATOM 2223 N N . SER A 1 287 ? -22.058 4.950 -1.027 1.00 65.44 287 SER A N 1
ATOM 2224 C CA . SER A 1 287 ? -22.273 3.888 -2.004 1.00 65.44 287 SER A CA 1
ATOM 2225 C C . SER A 1 287 ? -23.652 3.229 -1.969 1.00 65.44 287 SER A C 1
ATOM 2227 O O . SER A 1 287 ? -24.088 2.626 -2.951 1.00 65.44 287 SER A O 1
ATOM 2229 N N . SER A 1 288 ? -24.383 3.405 -0.875 1.00 58.44 288 SER A N 1
ATOM 2230 C CA . SER A 1 288 ? -25.741 2.906 -0.696 1.00 58.44 288 SER A CA 1
ATOM 2231 C C . SER A 1 288 ? -26.739 3.961 -1.191 1.00 58.44 288 SER A C 1
ATOM 2233 O O . SER A 1 288 ? -27.249 4.758 -0.411 1.00 58.44 288 SER A O 1
ATOM 2235 N N . GLY A 1 289 ? -26.968 4.018 -2.508 1.00 51.91 289 GLY A N 1
ATOM 2236 C CA . GLY A 1 289 ? -27.912 4.961 -3.127 1.00 51.91 289 GLY A CA 1
ATOM 2237 C C . GLY A 1 289 ? -29.350 4.871 -2.583 1.00 51.91 289 GLY A C 1
ATOM 2238 O O . GLY A 1 289 ? -29.732 3.884 -1.956 1.00 51.91 289 GLY A O 1
ATOM 2239 N N . LEU A 1 290 ? -30.155 5.899 -2.880 1.00 49.53 290 LEU A N 1
ATOM 2240 C CA . LEU A 1 290 ? -31.538 6.136 -2.413 1.00 49.53 290 LEU A CA 1
ATOM 2241 C C . LEU A 1 290 ? -32.559 5.000 -2.682 1.00 49.53 290 LEU A C 1
ATOM 2243 O O . LEU A 1 290 ? -33.663 5.057 -2.150 1.00 49.53 290 LEU A O 1
ATOM 2247 N N . ASP A 1 291 ? -32.201 3.964 -3.449 1.00 46.75 291 ASP A N 1
ATOM 2248 C CA . ASP A 1 291 ? -33.120 2.935 -3.969 1.00 46.75 291 ASP A CA 1
ATOM 2249 C C . ASP A 1 291 ? -33.045 1.563 -3.267 1.00 46.75 291 ASP A C 1
ATOM 2251 O O . ASP A 1 291 ? -33.547 0.563 -3.787 1.00 46.75 291 ASP A O 1
ATOM 2255 N N . LYS A 1 292 ? -32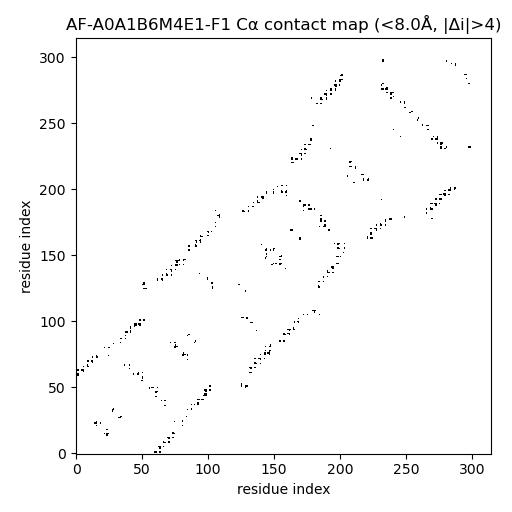.445 1.458 -2.073 1.00 51.59 292 LYS A N 1
ATOM 2256 C CA . LYS A 1 292 ? -32.523 0.224 -1.264 1.00 51.59 292 LYS A CA 1
ATOM 2257 C C . LYS A 1 292 ? -33.201 0.487 0.085 1.00 51.59 292 LYS A C 1
ATOM 2259 O O . LYS A 1 292 ? -32.682 1.289 0.857 1.00 51.59 292 LYS A O 1
ATOM 2264 N N . PRO A 1 293 ? -34.274 -0.243 0.458 1.00 44.78 293 PRO A N 1
ATOM 2265 C CA . PRO A 1 293 ? -34.911 -0.134 1.776 1.00 44.78 293 PRO A CA 1
ATOM 2266 C C . PRO A 1 293 ? -34.104 -0.830 2.894 1.00 44.78 293 PRO A C 1
ATOM 2268 O O . PRO A 1 293 ? -34.667 -1.417 3.812 1.00 44.78 293 PRO A O 1
ATOM 2271 N N . ALA A 1 294 ? -32.775 -0.788 2.827 1.00 48.38 294 ALA A N 1
ATOM 2272 C CA . ALA A 1 294 ? -31.894 -1.326 3.851 1.00 48.38 294 ALA A CA 1
ATOM 2273 C C . ALA A 1 294 ? -30.659 -0.433 3.947 1.00 48.38 294 ALA A C 1
ATOM 2275 O O . ALA A 1 294 ? -29.656 -0.649 3.268 1.00 48.38 294 ALA A O 1
ATOM 2276 N N . THR A 1 295 ? -30.750 0.587 4.795 1.00 53.19 295 THR A N 1
ATOM 2277 C CA . THR A 1 295 ? -29.602 1.302 5.346 1.00 53.19 295 THR A CA 1
ATOM 2278 C C . THR A 1 295 ? -28.626 0.242 5.853 1.00 53.19 295 THR A C 1
ATOM 2280 O O . THR A 1 295 ? -28.940 -0.464 6.811 1.00 53.19 295 THR A O 1
ATOM 2283 N N . SER A 1 296 ? -27.487 0.043 5.181 1.00 53.72 296 SER A N 1
ATOM 2284 C CA . SER A 1 296 ? -26.471 -0.899 5.655 1.00 53.72 296 SER A CA 1
ATOM 2285 C C . SER A 1 296 ? -26.140 -0.526 7.097 1.00 53.72 296 SER A C 1
ATOM 2287 O O . SER A 1 296 ? -25.720 0.603 7.350 1.00 53.72 296 SER A O 1
ATOM 2289 N N . VAL A 1 297 ? -26.394 -1.420 8.051 1.00 57.16 297 VAL A N 1
ATOM 2290 C CA . VAL A 1 297 ? -26.184 -1.130 9.472 1.00 57.16 297 VAL A CA 1
ATOM 2291 C C . VAL A 1 297 ? -24.677 -1.040 9.714 1.00 57.16 297 VAL A C 1
ATOM 2293 O O . VAL A 1 297 ? -23.999 -2.050 9.859 1.00 57.16 297 VAL A O 1
ATOM 2296 N N . ILE A 1 298 ? -24.142 0.182 9.699 1.00 59.50 298 ILE A N 1
ATOM 2297 C CA . ILE A 1 298 ? -22.720 0.477 9.964 1.00 59.50 298 ILE A CA 1
ATOM 2298 C C . ILE A 1 298 ? -22.402 0.222 11.433 1.00 59.50 298 ILE A C 1
ATOM 2300 O O . ILE A 1 298 ? -21.353 -0.310 11.777 1.00 59.50 298 ILE A O 1
ATOM 2304 N N . LEU A 1 299 ? -23.326 0.637 12.298 1.00 57.69 299 LEU A N 1
ATOM 2305 C CA . LEU A 1 299 ? -23.221 0.536 13.740 1.00 57.69 299 LEU A CA 1
ATOM 2306 C C . LEU A 1 299 ? -24.281 -0.450 14.202 1.00 57.69 299 LEU A C 1
ATOM 2308 O O . LEU A 1 299 ? -25.425 -0.087 14.465 1.00 57.69 299 LEU A O 1
ATOM 2312 N N . GLN A 1 300 ? -23.900 -1.718 14.257 1.00 55.66 300 GLN A N 1
ATOM 2313 C CA . GLN A 1 300 ? -24.664 -2.689 15.018 1.00 55.66 300 GLN A CA 1
ATOM 2314 C C . GLN A 1 300 ? -24.193 -2.583 16.473 1.00 55.66 300 GLN A C 1
ATOM 2316 O O . GLN A 1 300 ? -22.980 -2.517 16.693 1.00 55.66 300 GLN A O 1
ATOM 2321 N N . PRO A 1 301 ? -25.092 -2.548 17.472 1.00 47.09 301 PRO A N 1
ATOM 2322 C CA . PRO A 1 301 ? -24.665 -2.643 18.858 1.00 47.09 301 PRO A CA 1
ATOM 2323 C C . PRO A 1 301 ? -23.854 -3.930 19.010 1.00 47.09 301 PRO A C 1
ATOM 2325 O O . PRO A 1 301 ? -24.382 -5.030 18.835 1.00 47.09 301 PRO A O 1
ATOM 2328 N N . SER A 1 302 ? -22.556 -3.803 19.293 1.00 44.88 302 SER A N 1
ATOM 2329 C CA . SER A 1 302 ? -21.784 -4.936 19.774 1.00 44.88 302 SER A CA 1
ATOM 2330 C C . SER A 1 302 ? -22.367 -5.269 21.135 1.00 44.88 302 SER A C 1
ATOM 2332 O O . SER A 1 302 ? -22.148 -4.533 22.098 1.00 44.88 302 SER A O 1
ATOM 2334 N N . LEU A 1 303 ? -23.147 -6.348 21.208 1.00 38.81 303 LEU A N 1
ATOM 2335 C CA . LEU A 1 303 ? -23.343 -7.047 22.466 1.00 38.81 303 LEU A CA 1
ATOM 2336 C C . LEU A 1 303 ? -21.932 -7.396 22.933 1.00 38.81 303 LEU A C 1
ATOM 2338 O O . LEU A 1 303 ? -21.301 -8.300 22.393 1.00 38.81 303 LEU A O 1
ATOM 2342 N N . LEU A 1 304 ? -21.394 -6.589 23.846 1.00 39.72 304 LEU A N 1
ATOM 2343 C CA . LEU A 1 304 ? -20.285 -6.995 24.687 1.00 39.72 304 LEU A CA 1
ATOM 2344 C C . LEU A 1 304 ? -20.754 -8.313 25.293 1.00 39.72 304 LEU A C 1
ATOM 2346 O O . LEU A 1 304 ? -21.662 -8.298 26.123 1.00 39.72 304 LEU A O 1
ATOM 2350 N N . GLU A 1 305 ? -20.227 -9.442 24.814 1.00 30.38 305 GLU A N 1
ATOM 2351 C CA . GLU A 1 305 ? -20.365 -10.698 25.537 1.00 30.38 305 GLU A CA 1
ATOM 2352 C C . GLU A 1 305 ? -19.886 -10.390 26.957 1.00 30.38 305 GLU A C 1
ATOM 2354 O O . GLU A 1 305 ? -18.734 -9.971 27.130 1.00 30.38 305 GLU A O 1
ATOM 2359 N N . PRO A 1 306 ? -20.765 -10.466 27.971 1.00 32.16 306 PRO A N 1
ATOM 2360 C CA . PRO A 1 306 ? -20.316 -10.299 29.332 1.00 32.16 306 PRO A CA 1
ATOM 2361 C C . PRO A 1 306 ? -19.297 -11.407 29.552 1.00 32.16 306 PRO A C 1
ATOM 2363 O O . PRO A 1 306 ? -19.627 -12.585 29.422 1.00 32.16 306 PRO A O 1
ATOM 2366 N N . ASN A 1 307 ? -18.050 -11.018 29.826 1.00 31.25 307 ASN A N 1
ATOM 2367 C CA . ASN A 1 307 ? -17.039 -11.927 30.333 1.00 31.25 307 ASN A CA 1
ATOM 2368 C C . ASN A 1 307 ? -17.706 -12.774 31.417 1.00 31.25 307 ASN A C 1
ATOM 2370 O O . ASN A 1 307 ? -18.085 -12.250 32.468 1.00 31.25 307 ASN A O 1
ATOM 2374 N N . ILE A 1 308 ? -17.879 -14.063 31.130 1.00 35.06 308 ILE A N 1
ATOM 2375 C CA . ILE A 1 308 ? -18.262 -15.079 32.099 1.00 35.06 308 ILE A CA 1
ATOM 2376 C C . ILE A 1 308 ? -17.059 -15.200 33.033 1.00 35.06 308 ILE A C 1
ATOM 2378 O O . ILE A 1 308 ? -16.186 -16.046 32.875 1.00 35.06 308 ILE A O 1
ATOM 2382 N N . ILE A 1 309 ? -16.961 -14.266 33.971 1.00 35.28 309 ILE A N 1
ATOM 2383 C CA . ILE A 1 309 ? -16.283 -14.496 35.228 1.00 35.28 309 ILE A CA 1
ATOM 2384 C C . ILE A 1 309 ? -17.427 -14.790 36.176 1.00 35.28 309 ILE A C 1
ATOM 2386 O O . ILE A 1 309 ? -18.053 -13.882 36.724 1.00 35.28 309 ILE A O 1
ATOM 2390 N N . ASP A 1 310 ? -17.728 -16.082 36.284 1.00 32.88 310 ASP A N 1
ATOM 2391 C CA . ASP A 1 310 ? -18.526 -16.650 37.355 1.00 32.88 310 ASP A CA 1
ATOM 2392 C C . ASP A 1 310 ? -18.027 -16.076 38.685 1.00 32.88 310 ASP A C 1
ATOM 2394 O O . ASP A 1 310 ? -17.059 -16.551 39.285 1.00 32.88 310 ASP A O 1
ATOM 2398 N N . LYS A 1 311 ? -18.721 -15.054 39.187 1.00 32.62 311 LYS A N 1
ATOM 2399 C CA . LYS A 1 311 ? -18.828 -14.858 40.624 1.00 32.62 311 LYS A CA 1
ATOM 2400 C C . LYS A 1 311 ? -19.617 -16.052 41.143 1.00 32.62 311 LYS A C 1
ATOM 2402 O O . LYS A 1 311 ? -20.838 -16.006 41.243 1.00 32.62 311 LYS A O 1
ATOM 2407 N N . LYS A 1 312 ? -18.907 -17.123 41.500 1.00 34.16 312 LYS A N 1
ATOM 2408 C CA . LYS A 1 312 ? -19.383 -18.015 42.555 1.00 34.16 312 LYS A CA 1
ATOM 2409 C C . LYS A 1 312 ? -19.367 -17.225 43.859 1.00 34.16 312 LYS A C 1
ATOM 2411 O O . LYS A 1 312 ? -18.404 -17.252 44.616 1.00 34.16 312 LYS A O 1
ATOM 2416 N N . GLU A 1 313 ? -20.450 -16.495 44.086 1.00 34.00 313 GLU A N 1
ATOM 2417 C CA . GLU A 1 313 ? -20.991 -16.347 45.426 1.00 34.00 313 GLU A CA 1
ATOM 2418 C C . GLU A 1 313 ? -21.492 -17.724 45.862 1.00 34.00 313 GLU A C 1
ATOM 2420 O O . GLU A 1 313 ? -22.510 -18.206 45.375 1.00 34.00 313 GLU A O 1
ATOM 2425 N N . THR A 1 314 ? -20.767 -18.362 46.772 1.00 37.31 314 THR A N 1
ATOM 2426 C CA . THR A 1 314 ? -21.356 -19.305 47.722 1.00 37.31 314 THR A CA 1
ATOM 2427 C C . THR A 1 314 ? -20.605 -19.163 49.037 1.00 37.31 314 THR A C 1
ATOM 2429 O O . THR A 1 314 ? -19.458 -19.596 49.113 1.00 37.31 314 THR A O 1
ATOM 2432 N N . SER A 1 315 ? -21.306 -18.542 49.991 1.00 37.25 315 SER A N 1
ATOM 2433 C CA . SER A 1 315 ? -21.311 -18.794 51.443 1.00 37.25 315 SER A CA 1
ATOM 2434 C C . SER A 1 315 ? -20.002 -18.735 52.225 1.00 37.25 315 SER A C 1
ATOM 2436 O O . SER A 1 315 ? -19.131 -19.605 52.035 1.00 37.25 315 SER A O 1
#

Nearest PDB structures (foldseek):
  7tdz-assembly1_l  TM=9.010E-01  e=8.507E-13  Xenopus laevis
  7r5j-assembly1_C0  TM=8.917E-01  e=8.468E-12  Homo sapiens
  7wb4-assembly1_A  TM=8.274E-01  e=1.088E-10  Xenopus laevis
  7fik-assembly1_A  TM=7.854E-01  e=9.534E-10  Xenopus laevis
  7wug-assembly1_5  TM=2.580E-01  e=1.085E+00  Saccharomyces cerevisiae YJM1133

Radius of gyration: 21.68 Å; Cα contacts (8 Å, |Δi|>4): 301; chains: 1; bounding box: 62×38×76 Å

Mean predicted aligned error: 9.71 Å

Foldseek 3Di:
DLVVLLVVLVVLLVVLVVDPPCPSLVVCLVVCVLLVLLVVLLVCLVVLLVCLDPPDPDCSSLSSNLSSLSSLLSLLLAQVSLVSCVVSVSLVSLLPRCSLLSADDQDADDVPPCVPVPPPPPDDHSLQSSLSNVVSVLSSLVSSCVNNHLPPPSSLLSLLSSCLSSLVSLLNLLVSDALRGDLSSLLVLLSSLQSLLSSDALCNLVCLVPPDPDPVVSVSSVVSVVSNLVSLLVVLVRLDDDPVSLCVLVVPDDDDPVVVVVSVSSVVSSVSSNVSSVSSLVRVQVSPDPPDPDRPCSDDPPPPPPPPPDPPPDD

Sequence (315 aa):
HDVCKMLALSCLDLMVELDPHGHWISFLSARGYLKFLIDSLLAADSELVELLSPAAMTLRPLYVYESKMALLCRVASTPSGAELVLEQNCLASLSTMQVFDSHPDIAPRYPQSRLNSMELDFVPSVSSRYLQLLSPALALCQTIISSLGVENQSAVSQVMHFLLSHGDMVTQVLRCGSPFLQLNYLKELQQLTAVIARATNQEVVRITREGCGDKSLMLESTSHFHKIQKLMLALLGRFVLSETTLKDLTSSADPDRSDRERRAEVILTFMQISGNLVMYARNLVSSSGLDKPATSVILQPSLLEPNIIDKKETS

Organism: NCBI:txid36148

Secondary structure (DSSP, 8-state):
-HHHHHHHHHHHHHHHHT-TT-HHHHHHHHTTHHHHHHHHHHTTHHHHHHHTSTT----HHHHHHHHHHHHHHHHHTSHHHHHHHHHTTHHHHHHT-GGGT-PPP--------GGGTTS-TTS--HHHHHHHHHHHHHHHHHHHHHHH-TT-HHHHHHHHHHHHHTHHHHHHHHHH--TTS-HHHHHHHHHHHHHHHHH--HHHHHHHHHS-S-HHHHHHHHHHHHHHHHHHHHHHHHS---HHHHHHHHHSS-S-HHHHHHHHHHHHHHHHHHHHHHHHHHHHHHHS-TT-S----S-----------------

pLDDT: mean 80.91, std 18.37, range [30.38, 97.62]

InterPro domains:
  IPR021827 Nucleoporin Nup186/Nup192/Nup205 [PF11894] (1-200)
  IPR021827 Nucleoporin Nup186/Nup192/Nup205 [PTHR31344] (1-245)

Solvent-accessible surface area (backbone atoms only — not comparable to full-atom values): 17994 Å² total; per-residue (Å²): 112,67,70,59,54,35,52,52,37,51,51,49,38,50,54,47,70,73,37,90,82,42,61,60,55,53,49,36,50,78,72,42,51,52,47,51,54,46,54,54,51,56,72,39,27,69,64,54,40,51,52,58,41,94,81,51,89,68,64,63,70,58,53,43,50,48,35,52,40,50,36,50,34,57,43,14,62,36,46,70,36,25,50,53,45,54,76,60,39,43,48,61,50,57,42,69,42,61,46,68,63,66,67,74,84,86,72,73,81,62,86,71,68,82,80,65,83,77,65,61,97,83,63,77,52,58,64,52,52,50,44,61,60,48,48,48,57,48,47,33,50,45,31,33,40,66,40,58,35,80,80,34,62,68,62,33,51,44,48,48,48,29,51,49,61,40,27,67,45,53,43,50,52,47,67,68,58,54,88,74,54,58,65,60,62,38,49,49,46,27,50,51,41,43,43,52,24,62,48,49,48,60,60,55,68,45,45,57,71,72,68,63,95,50,68,65,65,32,50,51,47,41,50,42,50,53,51,46,52,54,33,52,48,56,42,48,76,64,48,60,91,43,74,65,55,53,46,60,68,64,66,69,72,73,95,51,72,71,52,50,56,52,45,52,52,49,53,52,39,51,53,50,34,35,50,21,38,51,47,29,53,49,35,56,51,74,44,60,56,97,88,55,104,62,79,77,76,75,77,65,84,75,76,71,74,74,78,86,67,80,75,77,82,73,134